Protein AF-A0A6P7TU17-F1 (afdb_monomer)

Secondary structure (DSSP, 8-state):
---SSEEEEES-PPP-SS--S----SEEEEETTTTEEEEEEEEEE-GGGHHHHHHHHHHTTHHHHHHHHHHH--EEEEEEEEEETTS-B-TTHHHHHHHTT--HHHHHHHHHHHHHHHHHHHHHHHHHHHHHHHSSS----------------------------------PPPPPPS-S---S-S--

Nearest PDB structures (foldseek):
  6qvv-assembly1_A  TM=6.590E-01  e=2.280E-03  Toscana virus
  5mv0-assembly1_A  TM=5.669E-01  e=2.596E-03  CAS virus
  4i1t-assembly1_A-2  TM=6.651E-01  e=1.756E-01  Mammarenavirus caliense
  7pnt-assembly1_a  TM=4.541E-01  e=1.812E+00  Mus musculus
  7pnu-assembly1_a  TM=4.526E-01  e=2.063E+00  Mus musculus

Foldseek 3Di:
DDDPQKDKDAQDFDDFPDDDPDRGARIWMQGPVQLEIEGEHEEEDAPVCQVVVQVCQQCSCVVVQVRCCVVSVGHYHYHYWYAYLVLHGDPCNVVRCVVVVPDPVVVVVVSVVVNVVVVVVVVVVVVVVVVVVVVPPPPDDDDDDDDDDDDDDDDDDDDDDDDDDDDDPDDDDDDDDPPPPPDDDDDD

Solvent-accessible surface area (backbone atoms only — not comparable to full-atom values): 12210 Å² total; per-residue (Å²): 135,83,55,88,56,41,46,78,47,63,73,42,75,58,92,63,96,64,94,64,92,56,40,59,46,54,32,37,38,38,35,61,79,79,39,36,32,39,40,34,40,76,45,76,42,55,77,93,45,47,68,60,54,39,54,52,52,46,56,60,42,53,69,50,41,54,51,47,26,66,77,67,71,26,52,65,44,69,43,49,46,47,34,24,78,86,74,51,62,50,90,58,46,62,59,52,35,60,73,71,68,56,53,68,74,56,52,55,48,51,52,52,52,53,40,49,52,54,52,52,52,53,52,52,53,54,52,58,60,47,60,66,56,68,71,72,70,85,79,86,88,82,85,89,82,88,84,82,91,78,89,89,79,91,84,84,89,82,90,87,84,89,83,88,84,86,88,80,91,75,89,78,81,86,83,86,77,96,80,82,88,85,86,89,88,88,87,132

Sequence (188 aa):
MSNSSAEIRVDTTIPTELKIQYNKPDIFLYDKKENLIWIIEVGVTSIDNLKSVEVEKMHKYDILAS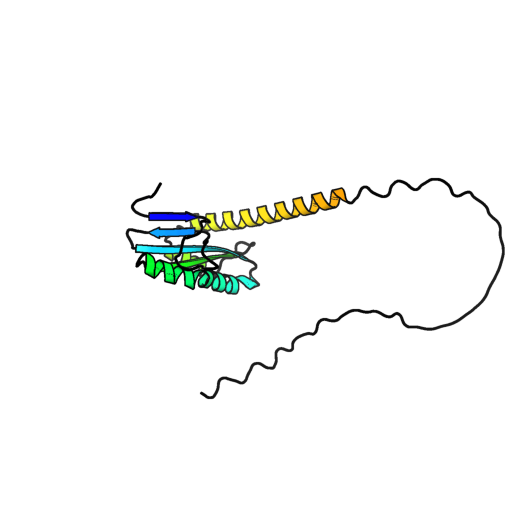ELQLIHKAKVKIVPIVLTWDGIVSTFFRKYMDLLKIKESVQAYIQTVGLKKTMESMIVEHKFGFENMSTSGNSFDEGRKSVKRRRDSVVSADEGNNSEVGTDSGKRIPRVNLAEQTNMEKES

Mean predicted aligned error: 16.41 Å

pLDDT: mean 74.43, std 25.29, range [26.31, 97.62]

Structure (mmCIF, N/CA/C/O backbone):
data_AF-A0A6P7TU17-F1
#
_entry.id   AF-A0A6P7TU17-F1
#
loop_
_atom_site.group_PDB
_atom_site.id
_atom_site.type_symbol
_atom_site.label_atom_id
_atom_site.label_alt_id
_atom_site.label_comp_id
_atom_site.label_asym_id
_atom_site.label_entity_id
_atom_site.label_seq_id
_atom_site.pdbx_PDB_ins_code
_atom_site.Cartn_x
_atom_site.Cartn_y
_atom_site.Cartn_z
_atom_site.occupancy
_atom_site.B_iso_or_equiv
_atom_site.auth_seq_id
_atom_site.auth_comp_id
_atom_site.auth_asym_id
_atom_site.auth_atom_id
_atom_site.pdbx_PDB_model_num
ATOM 1 N N . MET A 1 1 ? -21.469 -6.292 -0.841 1.00 44.34 1 MET A N 1
ATOM 2 C CA . MET A 1 1 ? -21.467 -7.347 0.194 1.00 44.34 1 MET A CA 1
ATOM 3 C C . MET A 1 1 ? -20.440 -6.966 1.247 1.00 44.34 1 MET A C 1
ATOM 5 O O . MET A 1 1 ? -19.254 -7.031 0.963 1.00 44.34 1 MET A O 1
ATOM 9 N N . SER A 1 2 ? -20.870 -6.472 2.407 1.00 50.34 2 SER A N 1
ATOM 10 C CA . SER A 1 2 ? -19.965 -6.199 3.525 1.00 50.34 2 SER A CA 1
ATOM 11 C C . SER A 1 2 ? -19.730 -7.504 4.276 1.00 50.34 2 SER A C 1
ATOM 13 O O . SER A 1 2 ? -20.645 -8.069 4.868 1.00 50.34 2 SER A O 1
ATOM 15 N N . ASN A 1 3 ? -18.503 -8.014 4.225 1.00 70.56 3 ASN A N 1
ATOM 16 C CA . ASN A 1 3 ? -18.114 -9.083 5.128 1.00 70.56 3 ASN A CA 1
ATOM 17 C C . ASN A 1 3 ? -17.989 -8.479 6.542 1.00 70.56 3 ASN A C 1
ATOM 19 O O . ASN A 1 3 ? -17.469 -7.372 6.723 1.00 70.56 3 ASN A O 1
ATOM 23 N N . SER A 1 4 ? -18.519 -9.175 7.547 1.00 79.62 4 SER A N 1
ATOM 24 C CA . SER A 1 4 ? -18.464 -8.731 8.942 1.00 79.62 4 SER A CA 1
ATOM 25 C C . SER A 1 4 ? -17.034 -8.728 9.481 1.00 79.62 4 SER A C 1
ATOM 27 O O . SER A 1 4 ? -16.723 -7.937 10.367 1.00 79.62 4 SER A O 1
ATOM 29 N N . SER A 1 5 ? -16.147 -9.563 8.929 1.00 88.00 5 SER A N 1
ATOM 30 C CA . SER A 1 5 ? -14.773 -9.698 9.416 1.00 88.00 5 SER A CA 1
ATOM 31 C C . SER A 1 5 ? -13.782 -8.719 8.801 1.00 88.00 5 SER A C 1
ATOM 33 O O . SER A 1 5 ? -12.823 -8.336 9.460 1.00 88.00 5 SER A O 1
ATOM 35 N N . ALA A 1 6 ? -13.968 -8.356 7.535 1.00 92.31 6 ALA A N 1
ATOM 36 C CA . ALA A 1 6 ? -13.007 -7.545 6.807 1.00 92.31 6 ALA A CA 1
ATOM 37 C C . ALA A 1 6 ? -13.684 -6.755 5.693 1.00 92.31 6 ALA A C 1
ATOM 39 O O . ALA A 1 6 ? -14.713 -7.155 5.148 1.00 92.31 6 ALA A O 1
ATOM 40 N N . GLU A 1 7 ? -13.076 -5.640 5.337 1.00 93.50 7 GLU A N 1
ATOM 41 C CA . GLU A 1 7 ? -13.490 -4.803 4.229 1.00 93.50 7 GLU A CA 1
ATOM 42 C C . GLU A 1 7 ? -12.324 -4.620 3.270 1.00 93.50 7 GLU A C 1
ATOM 44 O O . GLU A 1 7 ? -11.248 -4.197 3.674 1.00 93.50 7 GLU A O 1
ATOM 49 N N . ILE A 1 8 ? -12.547 -4.954 2.002 1.00 94.50 8 ILE A N 1
ATOM 50 C CA . ILE A 1 8 ? -11.559 -4.808 0.937 1.00 94.50 8 ILE A CA 1
ATOM 51 C C . ILE A 1 8 ? -12.140 -3.854 -0.094 1.00 94.50 8 ILE A C 1
ATOM 53 O O . ILE A 1 8 ? -13.281 -4.028 -0.529 1.00 94.50 8 ILE A O 1
ATOM 57 N N . ARG A 1 9 ? -11.352 -2.860 -0.489 1.00 95.00 9 ARG A N 1
ATOM 58 C CA . ARG A 1 9 ? -11.663 -1.944 -1.583 1.00 95.00 9 ARG A CA 1
ATOM 59 C C . ARG A 1 9 ? -10.454 -1.867 -2.507 1.00 95.00 9 ARG A C 1
ATOM 61 O O . ARG A 1 9 ? -9.323 -1.847 -2.033 1.00 95.00 9 ARG A O 1
ATOM 68 N N . VAL A 1 10 ? -10.702 -1.839 -3.809 1.00 95.19 10 VAL A N 1
ATOM 69 C CA . VAL A 1 10 ? -9.665 -1.763 -4.847 1.00 95.19 10 VAL A CA 1
ATOM 70 C C . VAL A 1 10 ? -9.964 -0.544 -5.700 1.00 95.19 10 VAL A C 1
ATOM 72 O O . VAL A 1 10 ? -11.128 -0.336 -6.048 1.00 95.19 10 VAL A O 1
ATOM 75 N N . ASP A 1 11 ? -8.957 0.283 -5.972 1.00 94.69 11 ASP A N 1
ATOM 76 C CA . ASP A 1 11 ? -9.075 1.498 -6.789 1.00 94.69 11 ASP A CA 1
ATOM 77 C C . ASP A 1 11 ? -10.293 2.358 -6.421 1.00 94.69 11 ASP A C 1
ATOM 79 O O . ASP A 1 11 ? -11.005 2.887 -7.278 1.00 94.69 11 ASP A O 1
ATOM 83 N N . THR A 1 12 ? -10.577 2.476 -5.126 1.00 95.06 12 THR A N 1
ATOM 84 C CA . THR A 1 12 ? -11.781 3.144 -4.625 1.00 95.06 12 THR A CA 1
ATOM 85 C C . THR A 1 12 ? -11.387 4.318 -3.752 1.00 95.06 12 THR A C 1
ATOM 87 O O . THR A 1 12 ? -10.531 4.200 -2.877 1.00 95.06 12 THR A O 1
ATOM 90 N N . THR A 1 13 ? -12.038 5.457 -3.973 1.00 94.69 13 THR A N 1
ATOM 91 C CA . THR A 1 13 ? -11.865 6.634 -3.128 1.00 94.69 13 THR A CA 1
ATOM 92 C C . THR A 1 13 ? -12.374 6.348 -1.719 1.00 94.69 13 THR A C 1
ATOM 94 O O . THR A 1 13 ? -13.510 5.912 -1.523 1.00 94.69 13 THR A O 1
ATOM 97 N N . ILE A 1 14 ? -11.528 6.608 -0.732 1.00 93.12 14 ILE A N 1
ATOM 98 C CA . ILE A 1 14 ? -11.858 6.515 0.679 1.00 93.12 14 ILE A CA 1
ATOM 99 C C . ILE A 1 14 ? -12.431 7.868 1.111 1.00 93.12 14 ILE A C 1
ATOM 101 O O . ILE A 1 14 ? -11.738 8.881 0.996 1.00 93.12 14 ILE A O 1
ATOM 105 N N . PRO A 1 15 ? -13.699 7.915 1.553 1.00 88.25 15 PRO A N 1
ATOM 106 C CA . PRO A 1 15 ? -14.287 9.149 2.040 1.00 88.25 15 PRO A CA 1
ATOM 107 C C . PRO A 1 15 ? -13.627 9.535 3.364 1.00 88.25 15 PRO A C 1
ATOM 109 O O . PRO A 1 15 ? -13.496 8.708 4.267 1.00 88.25 15 PRO A O 1
ATOM 112 N N . THR A 1 16 ? -13.233 10.796 3.457 1.00 87.31 16 THR A N 1
ATOM 113 C CA . THR A 1 16 ? -12.586 11.406 4.616 1.00 87.31 16 THR A CA 1
ATOM 114 C C . THR A 1 16 ? -13.267 12.730 4.935 1.00 87.31 16 THR A C 1
ATOM 116 O O . THR A 1 16 ? -13.921 13.315 4.068 1.00 87.31 16 THR A O 1
ATOM 119 N N . GLU A 1 17 ? -13.154 13.193 6.179 1.00 83.69 17 GLU A N 1
ATOM 120 C CA . GLU A 1 17 ? -13.752 14.470 6.586 1.00 83.69 17 GLU A CA 1
ATOM 121 C C . GLU A 1 17 ? -12.980 15.656 6.003 1.00 83.69 17 GLU A C 1
ATOM 123 O O . GLU A 1 17 ? -13.587 16.642 5.580 1.00 83.69 17 GLU A O 1
ATOM 128 N N . LEU A 1 18 ? -11.648 15.554 5.920 1.00 85.19 18 LEU A N 1
ATOM 129 C CA . LEU A 1 18 ? -10.831 16.560 5.253 1.00 85.19 18 LEU A CA 1
ATOM 130 C C . LEU A 1 18 ? -10.695 16.242 3.761 1.00 85.19 18 LEU A C 1
ATOM 132 O O . LEU A 1 18 ? -10.726 15.090 3.315 1.00 85.19 18 LEU A O 1
ATOM 136 N N . LYS A 1 19 ? -10.497 17.295 2.963 1.00 86.62 19 LYS A N 1
ATOM 137 C CA . LYS A 1 19 ? -10.192 17.167 1.537 1.00 86.62 19 LYS A CA 1
ATOM 138 C C . LYS A 1 19 ? -8.711 16.824 1.357 1.00 86.62 19 LYS A C 1
ATOM 140 O O . LYS A 1 19 ? -7.872 17.717 1.269 1.00 86.62 19 LYS A O 1
ATOM 145 N N . ILE A 1 20 ? -8.406 15.532 1.276 1.00 90.44 20 ILE A N 1
ATOM 146 C CA . ILE A 1 20 ? -7.049 15.013 1.051 1.00 90.44 20 ILE A CA 1
ATOM 147 C C . ILE A 1 20 ? -6.796 14.830 -0.452 1.00 90.44 20 ILE A C 1
ATOM 149 O O . ILE A 1 20 ? -7.682 14.400 -1.189 1.00 90.44 20 ILE A O 1
ATOM 153 N N . GLN A 1 21 ? -5.576 15.126 -0.911 1.00 88.56 21 GLN A N 1
ATOM 154 C CA . GLN A 1 21 ? -5.164 14.918 -2.305 1.00 88.56 21 GLN A CA 1
ATOM 155 C C . GLN A 1 21 ? -5.087 13.428 -2.677 1.00 88.56 21 GLN A C 1
ATOM 157 O O . GLN A 1 21 ? -5.594 13.020 -3.721 1.00 88.56 21 GLN A O 1
ATOM 162 N N . TYR A 1 22 ? -4.468 12.615 -1.819 1.00 93.50 22 TYR A N 1
ATOM 163 C CA . TYR A 1 22 ? -4.291 11.178 -2.022 1.00 93.50 22 TYR A CA 1
ATOM 164 C C . TYR A 1 22 ? -5.253 10.391 -1.129 1.00 93.50 22 TYR A C 1
ATOM 166 O O . TYR A 1 22 ? -4.938 10.062 0.010 1.00 93.50 22 TYR A O 1
ATOM 174 N N . ASN A 1 23 ? -6.440 10.079 -1.652 1.00 94.94 23 ASN A N 1
ATOM 175 C CA . ASN A 1 23 ? -7.470 9.311 -0.938 1.00 94.94 23 ASN A CA 1
ATOM 176 C C . ASN A 1 23 ? -7.964 8.071 -1.702 1.00 94.94 23 ASN A C 1
ATOM 178 O O . ASN A 1 23 ? -8.941 7.444 -1.306 1.00 94.94 23 ASN A O 1
ATOM 182 N N . LYS A 1 24 ? -7.296 7.705 -2.796 1.00 95.94 24 LYS A N 1
ATOM 183 C CA . LYS A 1 24 ? -7.618 6.537 -3.618 1.00 95.94 24 LYS A CA 1
ATOM 184 C C . LYS A 1 24 ? -6.389 5.623 -3.690 1.00 95.94 24 LYS A C 1
ATOM 186 O O . LYS A 1 24 ? -5.528 5.868 -4.533 1.00 95.94 24 LYS A O 1
ATOM 191 N N . PRO A 1 25 ? -6.229 4.670 -2.760 1.00 96.44 25 PRO A N 1
ATOM 192 C CA . PRO A 1 25 ? -5.169 3.667 -2.833 1.00 96.44 25 PRO A CA 1
ATOM 193 C C . PRO A 1 25 ? -5.524 2.546 -3.816 1.00 96.44 25 PRO A C 1
ATOM 195 O O . PRO A 1 25 ? -6.711 2.290 -4.048 1.00 96.44 25 PRO A O 1
ATOM 198 N N . ASP A 1 26 ? -4.505 1.851 -4.333 1.00 95.31 26 ASP A N 1
ATOM 199 C CA . ASP A 1 26 ? -4.705 0.684 -5.206 1.00 95.31 26 ASP A CA 1
ATOM 200 C C . ASP A 1 26 ? -5.484 -0.409 -4.468 1.00 95.31 26 ASP A C 1
ATOM 202 O O . ASP A 1 26 ? -6.468 -0.948 -4.977 1.00 95.31 26 ASP A O 1
ATOM 206 N N . ILE A 1 27 ? -5.081 -0.718 -3.229 1.00 96.00 27 ILE A N 1
ATOM 207 C CA . ILE A 1 27 ? -5.804 -1.651 -2.364 1.00 96.00 27 ILE A CA 1
ATOM 208 C C . ILE A 1 27 ? -5.897 -1.082 -0.950 1.00 96.00 27 ILE A C 1
ATOM 210 O O . ILE A 1 27 ? -4.911 -0.693 -0.325 1.00 96.00 27 ILE A O 1
ATOM 214 N N . PHE A 1 28 ? -7.111 -1.113 -0.420 1.00 96.88 28 PHE A N 1
ATOM 215 C CA . PHE A 1 28 ? -7.432 -0.841 0.968 1.00 96.88 28 PHE A CA 1
ATOM 216 C C . PHE A 1 28 ? -8.009 -2.110 1.595 1.00 96.88 28 PHE A C 1
ATOM 218 O O . PHE A 1 28 ? -8.983 -2.670 1.088 1.00 96.88 28 PHE A O 1
ATOM 225 N N . LEU A 1 29 ? -7.433 -2.553 2.708 1.00 95.38 29 LEU A N 1
ATOM 226 C CA . LEU A 1 29 ? -7.927 -3.684 3.488 1.00 95.38 29 LEU A CA 1
ATOM 227 C C . LEU A 1 29 ? -8.083 -3.255 4.943 1.00 95.38 29 LEU A C 1
ATOM 229 O O . LEU A 1 29 ? -7.098 -2.984 5.619 1.00 95.38 29 LEU A O 1
ATOM 233 N N . TYR A 1 30 ? -9.310 -3.259 5.445 1.00 95.62 30 TYR A N 1
ATOM 234 C CA . TYR A 1 30 ? -9.592 -3.098 6.861 1.00 95.62 30 TYR A CA 1
ATOM 235 C C . TYR A 1 30 ? -9.971 -4.445 7.472 1.00 95.62 30 TYR A C 1
ATOM 237 O O . TYR A 1 30 ? -11.059 -4.971 7.225 1.00 95.62 30 TYR A O 1
ATOM 245 N N . ASP A 1 31 ? -9.071 -5.001 8.279 1.00 94.50 31 ASP A N 1
ATOM 246 C CA . ASP A 1 31 ? -9.369 -6.138 9.141 1.00 94.50 31 ASP A CA 1
ATOM 247 C C . ASP A 1 31 ? -10.062 -5.633 10.410 1.00 94.50 31 ASP A C 1
ATOM 249 O O . ASP A 1 31 ? -9.450 -4.989 11.268 1.00 94.50 31 ASP A O 1
ATOM 253 N N . LYS A 1 32 ? -11.361 -5.922 10.522 1.00 93.50 32 LYS A N 1
ATOM 254 C CA . LYS A 1 32 ? -12.198 -5.467 11.638 1.00 93.50 32 LYS A CA 1
ATOM 255 C C . LYS A 1 32 ? -11.963 -6.287 12.903 1.00 93.50 32 LYS A C 1
ATOM 257 O O . LYS A 1 32 ? -12.291 -5.814 13.985 1.00 93.50 32 LYS A O 1
ATOM 262 N N . LYS A 1 33 ? -11.411 -7.501 12.784 1.00 92.50 33 LYS A N 1
ATOM 263 C CA . LYS A 1 33 ? -11.104 -8.365 13.934 1.00 92.50 33 LYS A CA 1
ATOM 264 C C . LYS A 1 33 ? -9.833 -7.900 14.632 1.00 92.50 33 LYS A C 1
ATOM 266 O O . LYS A 1 33 ? -9.832 -7.730 15.844 1.00 92.50 33 LYS A O 1
ATOM 271 N N . GLU A 1 34 ? -8.785 -7.647 13.853 1.00 93.12 34 GLU A N 1
ATOM 272 C CA . GLU A 1 34 ? -7.485 -7.181 14.362 1.00 93.12 34 GLU A CA 1
ATOM 273 C C . GLU A 1 34 ? -7.417 -5.653 14.524 1.00 93.12 34 GLU A C 1
ATOM 275 O O . GLU A 1 34 ? -6.424 -5.111 15.011 1.00 93.12 34 GLU A O 1
ATOM 280 N N . ASN A 1 35 ? -8.469 -4.951 14.093 1.00 95.25 35 ASN A N 1
ATOM 281 C CA . ASN A 1 35 ? -8.550 -3.495 14.029 1.00 95.25 35 ASN A CA 1
ATOM 282 C C . ASN A 1 35 ? -7.310 -2.869 13.359 1.00 95.25 35 ASN A C 1
ATOM 284 O O . ASN A 1 35 ? -6.659 -1.954 13.884 1.00 95.25 35 ASN A O 1
ATOM 288 N N . LEU A 1 36 ? -6.966 -3.423 12.195 1.00 95.94 36 LEU A N 1
ATOM 289 C CA . LEU A 1 36 ? -5.767 -3.105 11.433 1.00 95.94 36 LEU A CA 1
ATOM 290 C C . LEU A 1 36 ? -6.143 -2.788 9.988 1.00 95.94 36 LEU A C 1
ATOM 292 O O . LEU A 1 36 ? -6.792 -3.581 9.306 1.00 95.94 36 LEU A O 1
ATOM 296 N N . ILE A 1 37 ? -5.704 -1.627 9.523 1.00 97.12 37 ILE A N 1
ATOM 297 C CA . ILE A 1 37 ? -5.899 -1.154 8.160 1.00 97.12 37 ILE A CA 1
ATOM 298 C C . ILE A 1 37 ? -4.580 -1.276 7.405 1.00 97.12 37 ILE A C 1
ATOM 300 O O . ILE A 1 37 ? -3.528 -0.846 7.879 1.00 97.12 37 ILE A O 1
ATOM 304 N N . TRP A 1 38 ? -4.659 -1.829 6.206 1.00 97.38 38 TRP A N 1
ATOM 305 C CA . TRP A 1 38 ? -3.579 -1.914 5.243 1.00 97.38 38 TRP A CA 1
ATOM 306 C C . TRP A 1 38 ? -3.910 -1.034 4.048 1.00 97.38 38 TRP A C 1
ATOM 308 O O . TRP A 1 38 ? -4.968 -1.178 3.433 1.00 97.38 38 TRP A O 1
ATOM 318 N N . ILE A 1 39 ? -2.984 -0.143 3.722 1.00 97.62 39 ILE A N 1
ATOM 319 C CA . ILE A 1 39 ? -2.983 0.631 2.487 1.00 97.62 39 ILE A CA 1
ATOM 320 C C . ILE A 1 39 ? -1.840 0.078 1.651 1.00 97.62 39 ILE A C 1
ATOM 322 O O . ILE A 1 39 ? -0.684 0.149 2.065 1.00 97.62 39 ILE A O 1
ATOM 326 N N . ILE A 1 40 ? -2.160 -0.513 0.508 1.00 96.88 40 ILE A N 1
ATOM 327 C CA . ILE A 1 40 ? -1.172 -1.113 -0.383 1.00 96.88 40 ILE A CA 1
ATOM 328 C C . ILE A 1 40 ? -1.152 -0.300 -1.667 1.00 96.88 40 ILE A C 1
ATOM 330 O O . ILE A 1 40 ? -2.194 -0.057 -2.273 1.00 96.88 40 ILE A O 1
ATOM 334 N N . GLU A 1 41 ? 0.051 0.089 -2.061 1.00 95.31 41 GLU A N 1
ATOM 335 C CA . GLU A 1 41 ? 0.317 0.862 -3.266 1.00 95.31 41 GLU A CA 1
ATOM 336 C C . GLU A 1 41 ? 1.306 0.080 -4.123 1.00 95.31 41 GLU A C 1
ATOM 338 O O . GLU A 1 41 ? 2.414 -0.231 -3.681 1.00 95.31 41 GLU A O 1
ATOM 343 N N . VAL A 1 42 ? 0.924 -0.233 -5.353 1.00 92.62 42 VAL A N 1
ATOM 344 C CA . VAL A 1 42 ? 1.738 -0.993 -6.296 1.00 92.62 42 VAL A CA 1
ATOM 345 C C . VAL A 1 42 ? 2.380 -0.030 -7.292 1.00 92.62 42 VAL A C 1
ATOM 3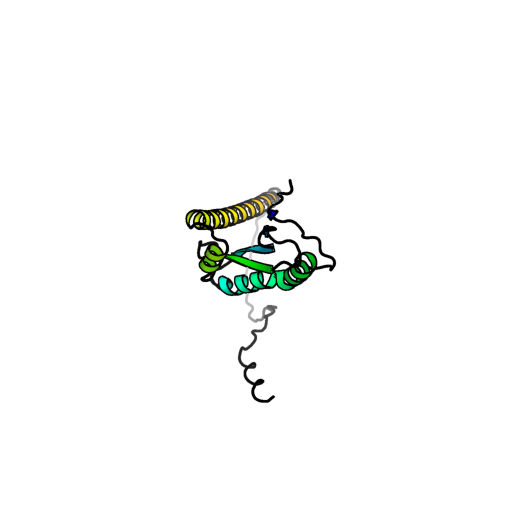47 O O . VAL A 1 42 ? 1.809 0.983 -7.693 1.00 92.62 42 VAL A O 1
ATOM 350 N N . GLY A 1 43 ? 3.626 -0.286 -7.669 1.00 91.31 43 GLY A N 1
ATOM 351 C CA . GLY A 1 43 ? 4.369 0.561 -8.595 1.00 91.31 43 GLY A CA 1
ATOM 352 C C . GLY A 1 43 ? 5.290 -0.234 -9.497 1.00 91.31 43 GLY A C 1
ATOM 353 O O . GLY A 1 43 ? 5.933 -1.176 -9.041 1.00 91.31 43 GLY A O 1
ATOM 354 N N . VAL A 1 44 ? 5.393 0.196 -10.756 1.00 91.75 44 VAL A N 1
ATOM 355 C CA . VAL A 1 44 ? 6.420 -0.280 -11.687 1.00 91.75 44 VAL A CA 1
ATOM 356 C C . VAL A 1 44 ? 7.353 0.876 -12.033 1.00 91.75 44 VAL A C 1
ATOM 358 O O . VAL A 1 44 ? 6.882 1.978 -12.305 1.00 91.75 44 VAL A O 1
ATOM 361 N N . THR A 1 45 ? 8.667 0.652 -11.987 1.00 93.44 45 THR A N 1
ATOM 362 C CA . THR A 1 45 ? 9.679 1.703 -12.206 1.00 93.44 45 THR A CA 1
ATOM 363 C C . THR A 1 45 ? 10.952 1.176 -12.881 1.00 93.44 45 THR A C 1
ATOM 365 O O . THR A 1 45 ? 11.103 -0.024 -13.106 1.00 93.44 45 THR A O 1
ATOM 368 N N . SER A 1 46 ? 11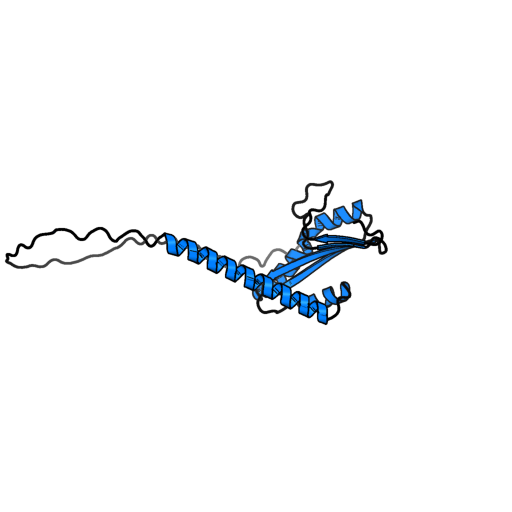.880 2.065 -13.240 1.00 93.19 46 SER A N 1
ATOM 369 C CA . SER A 1 46 ? 13.238 1.687 -13.640 1.00 93.19 46 SER A CA 1
ATOM 370 C C . SER A 1 46 ? 14.079 1.295 -12.423 1.00 93.19 46 SER A C 1
ATOM 372 O O . SER A 1 46 ? 13.828 1.739 -11.302 1.00 93.19 46 SER A O 1
ATOM 374 N N . ILE A 1 47 ? 15.113 0.481 -12.643 1.00 93.50 47 ILE A N 1
ATOM 375 C CA . ILE A 1 47 ? 16.021 0.047 -11.574 1.00 93.50 47 ILE A CA 1
ATOM 376 C C . ILE A 1 47 ? 16.673 1.230 -10.838 1.00 93.50 47 ILE A C 1
ATOM 378 O O . ILE A 1 47 ? 16.763 1.209 -9.612 1.00 93.50 47 ILE A O 1
ATOM 382 N N . ASP A 1 48 ? 17.034 2.289 -11.566 1.00 95.19 48 ASP A N 1
ATOM 383 C CA . ASP A 1 48 ? 17.704 3.473 -11.013 1.00 95.19 48 ASP A CA 1
ATOM 384 C C . ASP A 1 48 ? 16.829 4.224 -10.000 1.00 95.19 48 ASP A C 1
ATOM 386 O O . ASP A 1 48 ? 17.324 4.771 -9.016 1.00 95.19 48 ASP A O 1
ATOM 390 N N . ASN A 1 49 ? 15.511 4.194 -10.207 1.00 95.19 49 ASN A N 1
ATOM 391 C CA . ASN A 1 49 ? 14.528 4.890 -9.381 1.00 95.19 49 ASN A CA 1
ATOM 392 C C . ASN A 1 49 ? 13.853 3.973 -8.352 1.00 95.19 49 ASN A C 1
ATOM 394 O O . ASN A 1 49 ? 12.939 4.400 -7.650 1.00 95.19 49 ASN A O 1
ATOM 398 N N . LEU A 1 50 ? 14.264 2.705 -8.249 1.00 93.88 50 LEU A N 1
ATOM 399 C CA . LEU A 1 50 ? 13.567 1.710 -7.431 1.00 93.88 50 LEU A CA 1
ATOM 400 C C . LEU A 1 50 ? 13.445 2.142 -5.963 1.00 93.88 50 LEU A C 1
ATOM 402 O O . LEU A 1 50 ? 12.369 2.057 -5.378 1.00 93.88 50 LEU A O 1
ATOM 406 N N . LYS A 1 51 ? 14.535 2.666 -5.390 1.00 94.44 51 LYS A N 1
ATOM 407 C CA . LYS A 1 51 ? 14.569 3.131 -3.996 1.00 94.44 51 LYS A CA 1
ATOM 408 C C . LYS A 1 51 ? 13.768 4.414 -3.783 1.00 94.44 51 LYS A C 1
ATOM 410 O O . LYS A 1 51 ? 13.052 4.522 -2.794 1.00 94.44 51 LYS A O 1
ATOM 415 N N . SER A 1 52 ? 13.895 5.391 -4.682 1.00 95.81 52 SER A N 1
ATOM 416 C CA . SER A 1 52 ? 13.198 6.674 -4.542 1.00 95.81 52 SER A CA 1
ATOM 417 C C . SER A 1 52 ? 11.685 6.497 -4.661 1.00 95.81 52 SER A C 1
ATOM 419 O O . SER A 1 52 ? 10.952 6.998 -3.813 1.00 95.81 52 SER A O 1
ATOM 421 N N . VAL A 1 53 ? 11.226 5.709 -5.638 1.00 95.44 53 VAL A N 1
ATOM 422 C CA . VAL A 1 53 ? 9.799 5.410 -5.844 1.00 95.44 53 VAL A CA 1
ATOM 423 C C . VAL A 1 53 ? 9.208 4.616 -4.680 1.00 95.44 53 VAL A C 1
ATOM 425 O O . VAL A 1 53 ? 8.059 4.843 -4.305 1.00 95.44 53 VAL A O 1
ATOM 428 N N . GLU A 1 54 ? 9.969 3.698 -4.082 1.00 95.38 54 GLU A N 1
ATOM 429 C CA . GLU A 1 54 ? 9.521 2.984 -2.883 1.00 95.38 54 GLU A CA 1
ATOM 430 C C . GLU A 1 54 ? 9.268 3.936 -1.710 1.00 95.38 54 GLU A C 1
ATOM 432 O O . GLU A 1 54 ? 8.208 3.863 -1.087 1.00 95.38 54 GLU A O 1
ATOM 437 N N . VAL A 1 55 ? 10.200 4.854 -1.440 1.00 95.81 55 VAL A N 1
ATOM 438 C CA . VAL A 1 55 ? 10.061 5.849 -0.365 1.00 95.81 55 VAL A CA 1
ATOM 439 C C . VAL A 1 55 ? 8.908 6.811 -0.651 1.00 95.81 55 VAL A C 1
ATOM 441 O O . VAL A 1 55 ? 8.100 7.078 0.236 1.00 95.81 55 VAL A O 1
ATOM 444 N N . GLU A 1 56 ? 8.775 7.286 -1.890 1.00 95.69 56 GLU A N 1
ATOM 445 C CA . GLU A 1 56 ? 7.662 8.147 -2.300 1.00 95.69 56 GLU A CA 1
ATOM 446 C C . GLU A 1 56 ? 6.308 7.468 -2.042 1.00 95.69 56 GLU A C 1
ATOM 448 O O . GLU A 1 56 ? 5.429 8.038 -1.392 1.00 95.69 56 GLU A O 1
ATOM 453 N N . LYS A 1 57 ? 6.150 6.213 -2.481 1.00 95.31 57 LYS A N 1
ATOM 454 C CA . LYS A 1 57 ? 4.913 5.443 -2.278 1.00 95.31 57 LYS A CA 1
ATOM 455 C C . LYS A 1 57 ? 4.650 5.120 -0.812 1.00 95.31 57 LYS A C 1
ATOM 457 O O . LYS A 1 57 ? 3.489 5.076 -0.412 1.00 95.31 57 LYS A O 1
ATOM 462 N N . MET A 1 58 ? 5.698 4.930 -0.011 1.00 95.88 58 MET A N 1
ATOM 463 C CA . MET A 1 58 ? 5.570 4.726 1.432 1.00 95.88 58 MET A CA 1
ATOM 464 C C . MET A 1 58 ? 4.923 5.930 2.126 1.00 95.88 58 MET A C 1
ATOM 466 O O . MET A 1 58 ? 4.086 5.730 3.000 1.00 95.88 58 MET A O 1
ATOM 470 N N . HIS A 1 59 ? 5.271 7.151 1.711 1.00 96.69 59 HIS A N 1
ATOM 471 C CA . HIS A 1 59 ? 4.806 8.394 2.340 1.00 96.69 59 HIS A CA 1
ATOM 472 C C . HIS A 1 59 ? 3.567 9.017 1.681 1.00 96.69 59 HIS A C 1
ATOM 474 O O . HIS A 1 59 ? 2.923 9.896 2.255 1.00 96.69 59 HIS A O 1
ATOM 480 N N . LYS A 1 60 ? 3.178 8.542 0.490 1.00 95.56 60 LYS A N 1
ATOM 481 C CA . LYS A 1 60 ? 2.040 9.061 -0.293 1.00 95.56 60 LYS A CA 1
ATOM 482 C C . LYS A 1 60 ? 0.730 9.160 0.501 1.00 95.56 60 LYS A C 1
ATOM 484 O O . LYS A 1 60 ? -0.065 10.066 0.257 1.00 95.56 60 LYS A O 1
ATOM 489 N N . TYR A 1 61 ? 0.505 8.248 1.447 1.00 96.69 61 TYR A N 1
ATOM 490 C CA . TYR A 1 61 ? -0.746 8.142 2.205 1.00 96.69 61 TYR A CA 1
ATOM 491 C C . TYR A 1 61 ? -0.608 8.470 3.701 1.00 96.69 61 TYR A C 1
ATOM 493 O O . TYR A 1 61 ? -1.506 8.125 4.464 1.00 96.69 61 TYR A O 1
ATOM 501 N N . ASP A 1 62 ? 0.451 9.158 4.139 1.00 96.19 62 ASP A N 1
ATOM 502 C CA . ASP A 1 62 ? 0.668 9.469 5.567 1.00 96.19 62 ASP A CA 1
ATOM 503 C C . ASP A 1 62 ? -0.485 10.286 6.186 1.00 96.19 62 ASP A C 1
ATOM 505 O O . ASP A 1 62 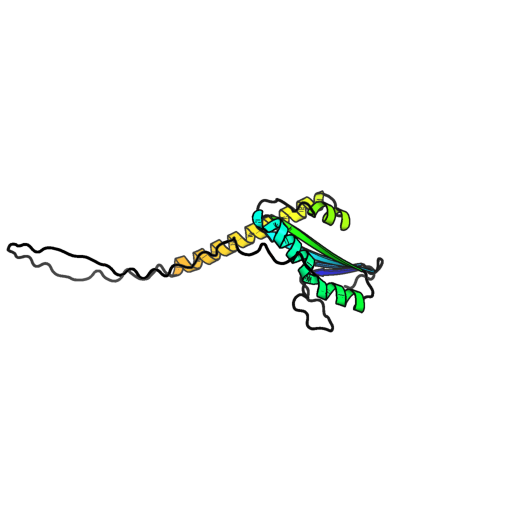? -0.954 10.002 7.295 1.00 96.19 62 ASP A O 1
ATOM 509 N N . ILE A 1 63 ? -1.010 11.266 5.440 1.00 95.81 63 ILE A N 1
ATOM 510 C CA . ILE A 1 63 ? -2.152 12.090 5.875 1.00 95.81 63 ILE A CA 1
ATOM 511 C C . ILE A 1 63 ? -3.423 11.234 5.963 1.00 95.81 63 ILE A C 1
ATOM 513 O O . ILE A 1 63 ? -4.115 11.247 6.981 1.00 95.81 63 ILE A O 1
ATOM 517 N N . LEU A 1 64 ? -3.692 10.429 4.928 1.00 95.56 64 LEU A N 1
ATOM 518 C CA . LEU A 1 64 ? -4.837 9.516 4.898 1.00 95.56 64 LEU A CA 1
ATOM 519 C C . LEU A 1 64 ? -4.780 8.507 6.053 1.00 95.56 64 LEU A C 1
ATOM 521 O O . LEU A 1 64 ? -5.794 8.234 6.692 1.00 95.56 64 LEU A O 1
ATOM 525 N N . ALA A 1 65 ? -3.599 7.962 6.340 1.00 96.00 65 ALA A N 1
ATOM 526 C CA . ALA A 1 65 ? -3.397 7.019 7.430 1.00 96.00 65 ALA A CA 1
ATOM 527 C C . ALA A 1 65 ? -3.698 7.651 8.794 1.00 96.00 65 ALA A C 1
ATOM 529 O O . ALA A 1 65 ? -4.341 7.015 9.631 1.00 96.00 65 ALA A O 1
ATOM 530 N N . SER A 1 66 ? -3.298 8.907 8.992 1.00 95.25 66 SER A N 1
ATOM 531 C CA . SER A 1 66 ? -3.578 9.657 10.220 1.00 95.25 66 SER A CA 1
ATOM 532 C C . SER A 1 66 ? -5.082 9.858 10.431 1.00 95.25 66 SER A C 1
ATOM 534 O O . SER A 1 66 ? -5.598 9.593 11.516 1.00 95.25 66 SER A O 1
ATOM 536 N N . GLU A 1 67 ? -5.822 10.242 9.389 1.00 94.69 67 GLU A N 1
ATOM 537 C CA . GLU A 1 67 ? -7.280 10.389 9.482 1.00 94.69 67 GLU A CA 1
ATOM 538 C C . GLU A 1 67 ? -7.993 9.060 9.726 1.00 94.69 67 GLU A C 1
ATOM 540 O O . GLU A 1 67 ? -8.859 8.966 10.596 1.00 94.69 67 GLU A O 1
ATOM 545 N N . LEU A 1 68 ? -7.601 7.999 9.021 1.00 94.81 68 LEU A N 1
ATOM 546 C CA . LEU A 1 68 ? -8.183 6.670 9.217 1.00 94.81 68 LEU A CA 1
ATOM 547 C C . LEU A 1 68 ? -7.933 6.126 10.621 1.00 94.81 68 LEU A C 1
ATOM 549 O O . LEU A 1 68 ? -8.800 5.455 11.188 1.00 94.81 68 LEU A O 1
ATOM 553 N N . GLN A 1 69 ? -6.772 6.434 11.196 1.00 95.50 69 GLN A N 1
ATOM 554 C CA . GLN A 1 69 ? -6.461 6.096 12.576 1.00 95.50 69 GLN A CA 1
ATOM 555 C C . GLN A 1 69 ? -7.406 6.801 13.557 1.00 95.50 69 GLN A C 1
ATOM 557 O O . GLN A 1 69 ? -7.811 6.181 14.537 1.00 95.50 69 GLN A O 1
ATOM 562 N N . LEU A 1 70 ? -7.815 8.043 13.288 1.00 93.25 70 LEU A N 1
ATOM 563 C CA . LEU A 1 70 ? -8.783 8.769 14.116 1.00 93.25 70 LEU A CA 1
ATOM 564 C C . LEU A 1 70 ? -10.212 8.240 13.934 1.00 93.25 70 LEU A C 1
ATOM 566 O O . LEU A 1 70 ? -10.886 7.951 14.924 1.00 93.25 70 LEU A O 1
ATOM 570 N N . ILE A 1 71 ? -10.651 8.057 12.685 1.00 92.19 71 ILE A N 1
ATOM 571 C CA . ILE A 1 71 ? -12.017 7.630 12.337 1.00 92.19 71 ILE A CA 1
ATOM 572 C C . ILE A 1 71 ? -12.301 6.221 12.864 1.00 92.19 71 ILE A C 1
ATOM 574 O O . ILE A 1 71 ? -13.315 5.978 13.518 1.00 92.19 71 ILE A O 1
ATOM 578 N N . HIS A 1 72 ? -11.397 5.279 12.594 1.00 91.81 72 HIS A N 1
ATOM 579 C CA . HIS A 1 72 ? -11.600 3.869 12.928 1.00 91.81 72 HIS A CA 1
ATOM 580 C C . HIS A 1 72 ? -10.966 3.463 14.260 1.00 91.81 72 HIS A C 1
ATOM 582 O O . HIS A 1 72 ? -11.178 2.338 14.711 1.00 91.81 72 HIS A O 1
ATOM 588 N N . LYS A 1 73 ? -10.174 4.343 14.893 1.00 93.88 73 LYS A N 1
ATOM 589 C CA . LYS A 1 73 ? -9.346 4.008 16.070 1.00 93.88 73 LYS A CA 1
ATOM 590 C C . LYS A 1 73 ? -8.475 2.771 15.818 1.00 93.88 73 LYS A C 1
ATOM 592 O O . LYS A 1 73 ? -8.249 1.966 16.720 1.00 93.88 73 LYS A O 1
ATOM 597 N N . ALA A 1 74 ? -8.035 2.598 14.573 1.00 94.81 74 ALA A N 1
ATOM 598 C CA . ALA A 1 74 ? -7.326 1.426 14.075 1.00 94.81 74 ALA A CA 1
ATOM 599 C C . ALA A 1 74 ? -5.840 1.729 13.874 1.00 94.81 74 ALA A C 1
ATOM 601 O O . ALA A 1 74 ? -5.437 2.872 13.651 1.00 94.81 74 ALA A O 1
ATOM 602 N N . LYS A 1 75 ? -5.000 0.694 13.910 1.00 96.38 75 LYS A N 1
ATOM 603 C CA . LYS A 1 75 ? -3.617 0.832 13.433 1.00 96.38 75 LYS A CA 1
ATOM 604 C C . LYS A 1 75 ? -3.643 0.857 11.909 1.00 96.38 75 LYS A C 1
ATOM 606 O O . LYS A 1 75 ? -4.361 0.063 11.311 1.00 96.38 75 LYS A O 1
ATOM 611 N N . VAL A 1 76 ? -2.854 1.726 11.286 1.00 97.00 76 VAL A N 1
ATOM 612 C CA . VAL A 1 76 ? -2.743 1.800 9.823 1.00 97.00 76 VAL A CA 1
ATOM 613 C C . VAL A 1 76 ? -1.318 1.454 9.410 1.00 97.00 76 VAL A C 1
ATOM 615 O O . VAL A 1 76 ? -0.361 1.891 10.048 1.00 97.00 76 VAL A O 1
ATOM 618 N N . LYS A 1 77 ? -1.170 0.634 8.371 1.00 97.06 77 LYS A N 1
ATOM 619 C CA . LYS A 1 77 ? 0.115 0.264 7.773 1.00 97.06 77 LYS A CA 1
ATOM 620 C C . LYS A 1 77 ? 0.085 0.543 6.278 1.00 97.06 77 LYS A C 1
ATOM 622 O O . LYS A 1 77 ? -0.772 0.011 5.575 1.00 97.06 77 LYS A O 1
ATOM 627 N N . ILE A 1 78 ? 1.042 1.338 5.812 1.00 96.88 78 ILE A N 1
ATOM 628 C CA . ILE A 1 78 ? 1.257 1.603 4.390 1.00 96.88 78 ILE A CA 1
ATOM 62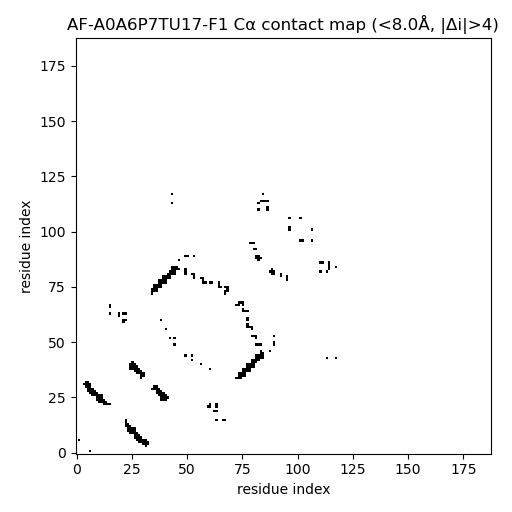9 C C . ILE A 1 78 ? 2.321 0.630 3.880 1.00 96.88 78 ILE A C 1
ATOM 631 O O . ILE A 1 78 ? 3.362 0.444 4.515 1.00 96.88 78 ILE A O 1
ATOM 635 N N . VAL A 1 79 ? 2.036 -0.031 2.761 1.00 97.06 79 VAL A N 1
ATOM 636 C CA . VAL A 1 79 ? 2.891 -1.057 2.162 1.00 97.06 79 VAL A CA 1
ATOM 637 C C . VAL A 1 79 ? 3.114 -0.729 0.683 1.00 97.06 79 VAL A C 1
ATOM 639 O O . VAL A 1 79 ? 2.225 -0.981 -0.134 1.00 97.06 79 VAL A O 1
ATOM 642 N N . PRO A 1 80 ? 4.284 -0.182 0.315 1.00 96.06 80 PRO A N 1
ATOM 643 C CA . PRO A 1 80 ? 4.656 -0.016 -1.082 1.00 96.06 80 PRO A CA 1
ATOM 644 C C . PRO A 1 80 ? 5.135 -1.355 -1.667 1.00 96.06 80 PRO A C 1
ATOM 646 O O . PRO A 1 80 ? 6.040 -1.998 -1.140 1.00 96.06 80 PRO A O 1
ATOM 649 N N . ILE A 1 81 ? 4.543 -1.780 -2.780 1.00 94.12 81 ILE A N 1
ATOM 650 C CA . ILE A 1 81 ? 4.988 -2.933 -3.569 1.00 94.12 81 ILE A CA 1
ATOM 651 C C . ILE A 1 81 ? 5.553 -2.397 -4.879 1.00 94.12 81 ILE A C 1
ATOM 653 O O . ILE A 1 81 ? 4.810 -2.120 -5.819 1.00 94.12 81 ILE A O 1
ATOM 657 N N . VAL A 1 82 ? 6.875 -2.243 -4.940 1.00 93.38 82 VAL A N 1
ATOM 658 C CA . VAL A 1 82 ? 7.554 -1.704 -6.123 1.00 93.38 82 VAL A CA 1
ATOM 659 C C . VAL A 1 82 ? 8.385 -2.783 -6.806 1.00 93.38 82 VAL A C 1
ATOM 661 O O . VAL A 1 82 ? 9.202 -3.460 -6.175 1.00 93.38 82 VAL A O 1
ATOM 664 N N . LEU A 1 83 ? 8.164 -2.926 -8.109 1.00 92.94 83 LEU A N 1
ATOM 665 C CA . LEU A 1 83 ? 8.900 -3.814 -9.003 1.00 92.94 83 LEU A CA 1
ATOM 666 C C . LEU A 1 83 ? 9.433 -3.039 -10.209 1.00 92.94 83 LEU A C 1
ATOM 668 O O . LEU A 1 83 ? 8.937 -1.966 -10.550 1.00 92.94 83 LEU A O 1
ATOM 672 N N . THR A 1 84 ? 10.450 -3.575 -10.866 1.00 92.44 84 THR A N 1
ATOM 673 C CA . THR A 1 84 ? 10.909 -3.064 -12.152 1.00 92.44 84 THR A CA 1
ATOM 674 C C . THR A 1 84 ? 10.224 -3.792 -13.296 1.00 92.44 84 THR A C 1
ATOM 676 O O . THR A 1 84 ? 9.732 -4.910 -13.149 1.00 92.44 84 THR A O 1
ATOM 679 N N . TRP A 1 85 ? 10.228 -3.162 -14.466 1.00 88.06 85 TRP A N 1
ATOM 680 C CA . TRP A 1 85 ? 9.775 -3.768 -15.720 1.00 88.06 85 TRP A CA 1
ATOM 681 C 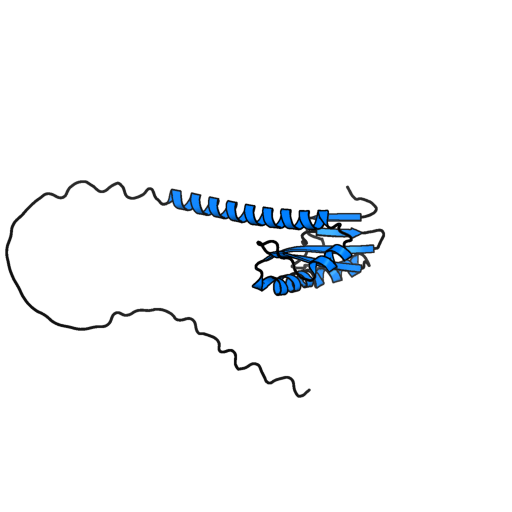C . TRP A 1 85 ? 10.638 -4.964 -16.177 1.00 88.06 85 TRP A C 1
ATOM 683 O O . TRP A 1 85 ? 10.229 -5.682 -17.081 1.00 88.06 85 TRP A O 1
ATOM 693 N N . ASP A 1 86 ? 11.786 -5.199 -15.530 1.00 87.38 86 ASP A N 1
ATOM 694 C CA . ASP A 1 86 ? 12.677 -6.354 -15.738 1.00 87.38 86 ASP A CA 1
ATOM 695 C C . ASP A 1 86 ? 12.526 -7.425 -14.630 1.00 87.38 86 ASP A C 1
ATOM 697 O O . ASP A 1 86 ? 13.313 -8.355 -14.500 1.00 87.38 86 ASP A O 1
ATOM 701 N N . GLY A 1 87 ? 11.519 -7.284 -13.762 1.00 88.00 87 GLY A N 1
ATOM 702 C CA . GLY A 1 87 ? 11.200 -8.264 -12.717 1.00 88.00 87 GLY A CA 1
ATOM 703 C C . GLY A 1 87 ? 12.067 -8.172 -11.461 1.00 88.00 87 GLY A C 1
ATOM 704 O O . GLY A 1 87 ? 11.920 -8.989 -10.552 1.00 88.00 87 GLY A O 1
ATOM 705 N N . ILE A 1 88 ? 12.932 -7.162 -11.361 1.00 91.75 88 ILE A N 1
ATOM 706 C CA . ILE A 1 88 ? 13.706 -6.883 -10.149 1.00 91.75 88 ILE A CA 1
ATOM 707 C C . ILE A 1 88 ? 12.773 -6.239 -9.122 1.00 91.75 88 ILE A C 1
ATOM 709 O O . ILE A 1 88 ? 12.024 -5.316 -9.430 1.00 91.75 88 ILE A O 1
ATOM 713 N N . VAL A 1 89 ? 12.823 -6.705 -7.879 1.00 91.12 89 VAL A N 1
ATOM 714 C CA . VAL A 1 89 ? 12.038 -6.143 -6.772 1.00 91.12 89 VAL A CA 1
ATOM 715 C C . VAL A 1 89 ? 12.937 -5.425 -5.775 1.00 91.12 89 VAL A C 1
ATOM 717 O O . VAL A 1 89 ? 14.133 -5.705 -5.682 1.00 91.12 89 VAL A O 1
ATOM 720 N N . SER A 1 90 ? 12.358 -4.500 -5.009 1.00 89.06 90 SER A N 1
ATOM 721 C CA . SER A 1 90 ? 13.079 -3.850 -3.913 1.00 89.06 90 SER A CA 1
ATOM 722 C C . SER A 1 90 ? 13.561 -4.864 -2.869 1.00 89.06 90 SER A C 1
ATOM 724 O O . SER A 1 90 ? 12.918 -5.882 -2.608 1.00 89.06 90 SER A O 1
ATOM 726 N N . THR A 1 91 ? 14.657 -4.542 -2.181 1.00 88.25 91 THR A N 1
ATOM 727 C CA . THR A 1 91 ? 15.161 -5.316 -1.040 1.00 88.25 91 THR A CA 1
ATOM 728 C C . THR A 1 91 ? 14.143 -5.442 0.097 1.00 88.25 91 THR A C 1
ATOM 730 O O . THR A 1 91 ? 14.194 -6.406 0.860 1.00 88.25 91 THR A O 1
ATOM 733 N N . PHE A 1 92 ? 13.198 -4.502 0.217 1.00 90.25 92 PHE A N 1
ATOM 734 C CA . PHE A 1 92 ? 12.138 -4.558 1.228 1.00 90.25 92 PHE A CA 1
ATOM 735 C C . PHE A 1 92 ? 10.925 -5.388 0.798 1.00 90.25 92 PHE A C 1
ATOM 737 O O . PHE A 1 92 ? 10.103 -5.726 1.650 1.00 90.25 92 PHE A O 1
ATOM 744 N N . PHE A 1 93 ? 10.832 -5.791 -0.474 1.00 91.62 93 PHE A N 1
ATOM 745 C CA . PHE A 1 93 ? 9.709 -6.570 -1.001 1.00 91.62 93 PHE A CA 1
ATOM 746 C C . PHE A 1 93 ? 9.418 -7.802 -0.141 1.00 91.62 93 PHE A C 1
ATOM 748 O O . PHE A 1 93 ? 8.289 -7.997 0.301 1.00 91.62 93 PHE A O 1
ATOM 755 N N . ARG A 1 94 ? 10.457 -8.575 0.201 1.00 91.44 94 ARG A N 1
ATOM 756 C CA . ARG A 1 94 ? 10.318 -9.766 1.048 1.00 91.44 94 ARG A CA 1
ATOM 757 C C . ARG A 1 94 ? 9.729 -9.439 2.421 1.00 91.44 94 ARG A C 1
ATOM 759 O O . ARG A 1 94 ? 8.794 -10.099 2.859 1.00 91.44 94 ARG A O 1
ATOM 766 N N . LYS A 1 95 ? 10.207 -8.365 3.059 1.00 93.75 95 LYS A N 1
ATOM 767 C CA . LYS A 1 95 ? 9.686 -7.892 4.351 1.00 93.75 95 LYS A CA 1
ATOM 768 C C . LYS A 1 95 ? 8.194 -7.560 4.260 1.00 93.75 95 LYS A C 1
ATOM 770 O O . LYS A 1 95 ? 7.448 -7.871 5.184 1.00 93.75 95 LYS A O 1
ATOM 775 N N . TYR A 1 96 ? 7.755 -6.940 3.166 1.00 94.50 96 TYR A N 1
ATOM 776 C CA . TYR A 1 96 ? 6.344 -6.621 2.949 1.00 94.50 96 TYR A CA 1
ATOM 777 C C . TYR A 1 96 ? 5.492 -7.867 2.683 1.00 94.50 96 TYR A C 1
ATOM 779 O O . TYR A 1 96 ? 4.400 -7.982 3.239 1.00 94.50 96 TYR A O 1
ATOM 787 N N . MET A 1 97 ? 5.989 -8.825 1.900 1.00 94.06 97 MET A N 1
ATOM 788 C CA . MET A 1 97 ? 5.283 -10.087 1.652 1.00 94.06 97 MET A CA 1
ATOM 789 C C . MET A 1 97 ? 5.142 -10.927 2.926 1.00 94.06 97 MET A C 1
ATOM 791 O O . MET A 1 97 ? 4.060 -11.455 3.189 1.00 94.06 97 MET A O 1
ATOM 795 N N . ASP A 1 98 ? 6.186 -10.975 3.758 1.00 93.56 98 ASP A N 1
ATOM 796 C CA . ASP A 1 98 ? 6.162 -11.634 5.069 1.00 93.56 98 ASP A CA 1
ATOM 797 C C . ASP A 1 98 ? 5.161 -10.953 6.014 1.00 93.56 98 ASP A C 1
ATOM 799 O O . ASP A 1 98 ? 4.374 -11.614 6.696 1.00 93.56 98 ASP A O 1
ATOM 803 N N . LEU A 1 99 ? 5.138 -9.616 6.013 1.00 93.31 99 LEU A N 1
ATOM 804 C CA . LEU A 1 99 ? 4.217 -8.805 6.809 1.00 93.31 99 LEU A CA 1
ATOM 805 C C . LEU A 1 99 ? 2.746 -9.051 6.430 1.00 93.31 99 LEU A C 1
ATOM 807 O O . LEU A 1 99 ? 1.889 -9.114 7.314 1.00 93.31 99 LEU A O 1
ATOM 811 N N . LEU A 1 100 ? 2.468 -9.222 5.136 1.00 92.44 100 LEU A N 1
ATOM 812 C CA . LEU A 1 100 ? 1.149 -9.566 4.596 1.00 92.44 100 LEU A CA 1
ATOM 813 C C . LEU A 1 100 ? 0.849 -11.077 4.642 1.00 92.44 100 LEU A C 1
ATOM 815 O O . LEU A 1 100 ? -0.264 -11.487 4.315 1.00 92.44 100 LEU A O 1
ATOM 819 N N . LYS A 1 101 ? 1.814 -11.909 5.063 1.00 93.56 101 LYS A N 1
ATOM 820 C CA . LYS A 1 101 ? 1.735 -13.382 5.100 1.00 93.56 101 LYS A CA 1
ATOM 821 C C . LYS A 1 101 ? 1.406 -14.007 3.735 1.00 93.56 101 LYS A C 1
ATOM 823 O O . LYS A 1 101 ? 0.641 -14.970 3.644 1.00 93.56 101 LYS A O 1
ATOM 828 N N . ILE A 1 102 ? 1.986 -13.465 2.664 1.00 93.31 102 ILE A N 1
ATOM 829 C CA . ILE A 1 102 ? 1.766 -13.926 1.288 1.00 93.31 102 ILE A CA 1
ATOM 830 C C . ILE A 1 102 ? 2.743 -15.057 0.945 1.00 93.31 102 ILE A C 1
ATOM 832 O O . ILE A 1 102 ? 3.958 -14.916 1.061 1.00 93.31 102 ILE A O 1
ATOM 836 N N . LYS A 1 103 ? 2.207 -16.190 0.474 1.00 94.12 103 LYS A N 1
ATOM 837 C CA . LYS A 1 103 ? 3.008 -17.342 0.024 1.00 94.12 103 LYS A CA 1
ATOM 838 C C . LYS A 1 103 ? 3.846 -16.992 -1.205 1.00 94.12 103 LYS A C 1
ATOM 840 O O . LYS A 1 103 ? 3.355 -16.308 -2.098 1.00 94.12 103 LYS A O 1
ATOM 845 N N . GLU A 1 104 ? 5.038 -17.574 -1.307 1.00 92.00 104 GLU A N 1
ATOM 846 C CA . GLU A 1 104 ? 5.980 -17.363 -2.420 1.00 92.00 104 GLU A CA 1
ATOM 847 C C . GLU A 1 104 ? 5.344 -17.553 -3.811 1.00 92.00 104 GLU A C 1
ATOM 849 O O . GLU A 1 104 ? 5.567 -16.763 -4.722 1.00 92.00 104 GLU A O 1
ATOM 854 N N . SER A 1 105 ? 4.460 -18.546 -3.968 1.00 92.44 105 SER A N 1
ATOM 855 C CA . SER A 1 105 ? 3.749 -18.780 -5.233 1.00 92.44 105 SER A CA 1
ATOM 856 C C . SER A 1 105 ? 2.869 -17.601 -5.660 1.00 92.44 105 SER A C 1
ATOM 858 O O . SER A 1 105 ? 2.750 -17.304 -6.847 1.00 92.44 105 SER A O 1
ATOM 860 N N . VAL A 1 106 ? 2.265 -16.906 -4.697 1.00 92.31 106 VAL A N 1
ATOM 861 C CA . VAL A 1 106 ? 1.458 -15.708 -4.945 1.00 92.31 106 VAL A CA 1
ATOM 862 C C . VAL A 1 106 ? 2.361 -14.507 -5.212 1.00 92.31 106 VAL A C 1
ATOM 864 O O . VAL A 1 106 ? 2.018 -13.677 -6.045 1.00 92.31 106 VAL A O 1
ATOM 867 N N . GLN A 1 107 ? 3.533 -14.430 -4.577 1.00 91.50 107 GLN A N 1
ATOM 868 C CA . GLN A 1 107 ? 4.519 -13.383 -4.863 1.00 91.50 107 GLN A CA 1
ATOM 869 C C . GLN A 1 107 ? 4.988 -13.450 -6.323 1.00 91.50 107 GLN A C 1
ATOM 871 O O . GLN A 1 107 ? 4.935 -12.445 -7.031 1.00 91.50 107 GLN A O 1
ATOM 876 N N . ALA A 1 108 ? 5.342 -14.647 -6.804 1.00 90.94 108 ALA A N 1
ATOM 877 C CA . ALA A 1 108 ? 5.700 -14.877 -8.204 1.00 90.94 108 ALA A CA 1
ATOM 878 C C . ALA A 1 108 ? 4.547 -14.525 -9.164 1.00 90.94 108 ALA A C 1
ATOM 880 O O . ALA A 1 108 ? 4.762 -13.937 -10.227 1.00 90.94 108 ALA A O 1
ATOM 881 N N . TYR A 1 109 ? 3.303 -14.828 -8.776 1.00 91.88 109 TYR A N 1
ATOM 882 C CA . TYR A 1 109 ? 2.123 -14.429 -9.543 1.00 91.88 109 TYR A CA 1
ATOM 883 C C . TYR A 1 109 ? 1.962 -12.904 -9.607 1.00 91.88 109 TYR A C 1
ATOM 885 O O . TYR A 1 109 ? 1.751 -12.367 -10.691 1.00 91.88 109 TYR A O 1
ATOM 893 N N . ILE A 1 110 ? 2.112 -12.195 -8.483 1.00 87.88 110 ILE A N 1
ATOM 894 C CA . ILE A 1 110 ? 2.054 -10.725 -8.432 1.00 87.88 110 ILE A CA 1
ATOM 895 C C . ILE A 1 110 ? 3.105 -10.119 -9.366 1.00 87.88 110 ILE A C 1
ATOM 897 O O . ILE A 1 110 ? 2.768 -9.245 -10.163 1.00 87.88 110 ILE A O 1
ATOM 901 N N . GLN A 1 111 ? 4.346 -10.614 -9.315 1.00 87.88 111 GLN A N 1
ATOM 902 C CA . GLN A 1 111 ? 5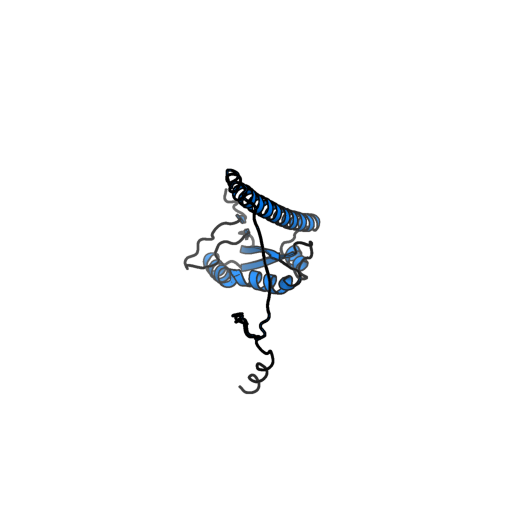.420 -10.173 -10.211 1.00 87.88 111 GLN A CA 1
ATOM 903 C C . GLN A 1 111 ? 5.041 -10.393 -11.679 1.00 87.88 111 GLN A C 1
ATOM 905 O O . GLN A 1 111 ? 5.093 -9.462 -12.479 1.00 87.88 111 GLN A O 1
ATOM 910 N N . THR A 1 112 ? 4.574 -11.596 -12.019 1.00 90.56 112 THR A N 1
ATOM 911 C CA . THR A 1 112 ? 4.172 -11.947 -13.390 1.00 90.56 112 THR A CA 1
ATOM 912 C C . THR A 1 112 ? 3.039 -11.052 -13.897 1.00 90.56 112 THR A C 1
ATOM 914 O O . THR A 1 112 ? 3.086 -10.566 -15.025 1.00 90.56 112 THR A O 1
ATOM 917 N N . VAL A 1 113 ? 2.019 -10.803 -13.071 1.00 87.62 113 VAL A N 1
ATOM 918 C CA . VAL A 1 113 ? 0.884 -9.941 -13.432 1.00 87.62 113 VAL A CA 1
ATOM 919 C C . VAL A 1 113 ? 1.318 -8.486 -13.580 1.00 87.62 113 VAL A C 1
ATOM 921 O O . VAL A 1 113 ? 0.871 -7.827 -14.518 1.00 87.62 113 VAL A O 1
ATOM 924 N N . GLY A 1 114 ? 2.183 -7.989 -12.692 1.00 85.94 114 GLY A N 1
ATOM 925 C CA . GLY A 1 114 ? 2.743 -6.640 -12.779 1.00 85.94 114 GLY A CA 1
ATOM 926 C C . GLY A 1 114 ? 3.487 -6.426 -14.096 1.00 85.94 114 GLY A C 1
ATOM 927 O O . GLY A 1 114 ? 3.161 -5.506 -14.841 1.00 85.94 114 GLY A O 1
ATOM 928 N N . LEU A 1 115 ? 4.397 -7.343 -14.432 1.00 88.50 115 LEU A N 1
ATOM 929 C CA . LEU A 1 115 ? 5.152 -7.319 -15.688 1.00 88.50 115 LEU A CA 1
ATOM 930 C C . LEU A 1 115 ? 4.247 -7.410 -16.915 1.00 88.50 115 LEU A C 1
ATOM 932 O O . LEU A 1 115 ? 4.370 -6.608 -17.840 1.00 88.50 115 LEU A O 1
ATOM 936 N N . LYS A 1 116 ? 3.296 -8.350 -16.910 1.00 89.38 116 LYS A N 1
ATOM 937 C CA . LYS A 1 116 ? 2.351 -8.527 -18.015 1.00 89.38 116 LYS A CA 1
ATOM 938 C C . LYS A 1 116 ? 1.561 -7.246 -18.285 1.00 89.38 116 LYS A C 1
ATOM 940 O O . LYS A 1 116 ? 1.474 -6.830 -19.436 1.00 89.38 116 LYS A O 1
ATOM 945 N N . LYS A 1 117 ? 1.027 -6.602 -17.241 1.00 85.56 117 LYS A N 1
ATOM 946 C CA . LYS A 1 117 ? 0.278 -5.344 -17.381 1.00 85.56 117 LYS A CA 1
ATOM 947 C C . LYS A 1 117 ? 1.136 -4.228 -17.978 1.00 85.56 117 LYS A C 1
ATOM 949 O O . LYS A 1 117 ? 0.655 -3.499 -18.839 1.00 85.56 117 LYS A O 1
ATOM 954 N N . THR A 1 118 ? 2.395 -4.114 -17.554 1.00 87.06 118 THR A N 1
ATOM 955 C CA . THR A 1 118 ? 3.341 -3.134 -18.109 1.00 87.06 118 THR A CA 1
ATOM 956 C C . THR A 1 118 ? 3.646 -3.398 -19.583 1.00 87.06 118 THR A C 1
ATOM 958 O O . THR A 1 118 ? 3.676 -2.467 -20.382 1.00 87.06 118 THR A O 1
ATOM 961 N N . MET A 1 119 ? 3.825 -4.658 -19.982 1.00 84.88 119 MET A N 1
ATOM 962 C CA . MET A 1 119 ? 4.010 -4.996 -21.397 1.00 84.88 119 MET A CA 1
ATOM 963 C C . MET A 1 119 ? 2.762 -4.683 -22.230 1.00 84.88 119 MET A C 1
ATOM 965 O O . MET A 1 119 ? 2.864 -4.133 -23.326 1.00 84.88 119 MET A O 1
ATOM 969 N N . GLU A 1 120 ? 1.577 -5.020 -21.718 1.00 87.00 120 GLU A N 1
ATOM 970 C CA . GLU A 1 120 ? 0.307 -4.742 -22.393 1.00 87.00 120 GLU A CA 1
ATOM 971 C C . GLU A 1 120 ? 0.097 -3.237 -22.604 1.00 87.00 120 GLU A C 1
ATOM 973 O O . GLU A 1 120 ? -0.299 -2.840 -23.701 1.00 87.00 120 GLU A O 1
ATOM 978 N N . SER A 1 121 ? 0.423 -2.391 -21.618 1.00 82.81 121 SER A N 1
ATOM 979 C CA . SER A 1 121 ? 0.302 -0.934 -21.766 1.00 82.81 121 SER A CA 1
ATOM 980 C C . SER A 1 121 ? 1.238 -0.377 -22.842 1.00 82.81 121 SER A C 1
ATOM 982 O O . SER A 1 121 ? 0.794 0.403 -23.683 1.00 82.81 121 SER A O 1
ATOM 984 N N . MET A 1 122 ? 2.489 -0.846 -22.901 1.00 81.62 122 MET A N 1
ATOM 985 C CA . MET A 1 122 ? 3.453 -0.435 -23.936 1.00 81.62 122 MET A CA 1
ATOM 986 C C . MET A 1 122 ? 2.988 -0.808 -25.352 1.00 81.62 122 MET A C 1
ATOM 988 O O . MET A 1 122 ? 3.125 -0.025 -26.292 1.00 81.62 122 MET A O 1
ATOM 992 N N . ILE A 1 123 ? 2.419 -2.006 -25.528 1.00 80.38 123 ILE A N 1
ATOM 993 C CA . ILE A 1 123 ? 1.912 -2.460 -26.834 1.00 80.38 123 ILE A CA 1
ATOM 994 C C . ILE A 1 123 ? 0.721 -1.609 -27.281 1.00 80.38 123 ILE A C 1
ATOM 996 O O . ILE A 1 123 ? 0.605 -1.284 -28.466 1.00 80.38 123 ILE A O 1
ATOM 1000 N N . VAL A 1 124 ? -0.174 -1.268 -26.354 1.00 75.94 124 VAL A N 1
ATOM 1001 C CA . VAL A 1 124 ? -1.326 -0.404 -26.633 1.00 75.94 124 VAL A CA 1
ATOM 1002 C C . VAL A 1 124 ? -0.853 0.972 -27.105 1.00 75.94 124 VAL A C 1
ATOM 1004 O O . VAL A 1 124 ? -1.285 1.426 -28.164 1.00 75.94 124 VAL A O 1
ATOM 1007 N N . GLU A 1 125 ? 0.093 1.589 -26.397 1.00 69.19 125 GLU A N 1
ATOM 1008 C CA . GLU A 1 125 ? 0.692 2.876 -26.781 1.00 69.19 125 GLU A CA 1
ATOM 1009 C C . GLU A 1 125 ? 1.339 2.825 -28.173 1.00 69.19 125 GLU A C 1
ATOM 1011 O O . GLU A 1 125 ? 1.105 3.709 -29.000 1.00 69.19 125 GLU A O 1
ATOM 1016 N N . HIS A 1 126 ? 2.081 1.756 -28.480 1.00 72.50 126 HIS A N 1
ATOM 1017 C CA . HIS A 1 126 ? 2.706 1.577 -29.792 1.00 72.50 126 HIS A CA 1
ATOM 1018 C C . HIS A 1 126 ? 1.675 1.472 -30.931 1.00 72.50 126 HIS A C 1
ATOM 1020 O O . HIS A 1 126 ? 1.888 2.026 -32.008 1.00 72.50 126 HIS A O 1
ATOM 1026 N N . LYS A 1 127 ? 0.541 0.790 -30.717 1.00 69.38 127 LYS A N 1
ATOM 1027 C CA . LYS A 1 127 ? -0.532 0.683 -31.726 1.00 69.38 127 LYS A CA 1
ATOM 1028 C C . LYS A 1 127 ? -1.231 2.022 -31.972 1.00 69.38 127 LYS A C 1
ATOM 1030 O O . LYS A 1 127 ? -1.415 2.394 -33.128 1.00 69.38 127 LYS A O 1
ATOM 1035 N N . PHE A 1 128 ? -1.543 2.769 -30.912 1.00 60.16 128 PHE A N 1
ATOM 1036 C CA . PHE A 1 128 ? -2.149 4.101 -31.031 1.00 60.16 128 PHE A CA 1
ATOM 1037 C C . PHE A 1 128 ? -1.206 5.129 -31.680 1.00 60.16 128 PHE A C 1
ATOM 1039 O O . PHE A 1 128 ? -1.654 5.982 -32.444 1.00 60.16 128 PHE A O 1
ATOM 1046 N N . GLY A 1 129 ? 0.106 5.035 -31.435 1.00 59.41 129 GLY A N 1
ATOM 1047 C CA . GLY A 1 129 ? 1.104 5.858 -32.125 1.00 59.41 129 GLY A CA 1
ATOM 1048 C C . GLY A 1 129 ? 1.212 5.562 -33.628 1.00 59.41 129 GLY A C 1
ATOM 1049 O O . GLY A 1 129 ? 1.506 6.464 -34.410 1.00 59.41 129 GLY A O 1
ATOM 1050 N N . PHE A 1 130 ? 0.934 4.324 -34.049 1.00 56.94 130 PHE A N 1
ATOM 1051 C CA . PHE A 1 130 ? 1.028 3.900 -35.449 1.00 56.94 130 PHE A CA 1
ATOM 1052 C C . PHE A 1 130 ? -0.202 4.302 -36.284 1.00 56.94 130 PHE A C 1
ATOM 1054 O O . PHE A 1 130 ? -0.041 4.755 -37.418 1.00 56.94 130 PHE A O 1
ATOM 1061 N N . GLU A 1 131 ? -1.418 4.215 -35.727 1.00 55.22 131 GLU A N 1
ATOM 1062 C CA . GLU A 1 131 ? -2.659 4.603 -36.430 1.00 55.22 131 GLU A CA 1
ATOM 1063 C C . GLU A 1 131 ? -2.683 6.091 -36.824 1.00 55.22 131 GLU A C 1
ATOM 1065 O O . GLU A 1 131 ? -3.117 6.435 -37.927 1.00 55.22 131 GLU A O 1
ATOM 1070 N N . ASN A 1 132 ? -2.130 6.968 -35.979 1.00 54.59 132 ASN A N 1
ATOM 1071 C CA . ASN A 1 132 ? -2.033 8.409 -36.247 1.00 54.59 132 ASN A CA 1
ATOM 1072 C C . ASN A 1 132 ? -0.976 8.770 -37.308 1.00 54.59 132 ASN A C 1
ATOM 1074 O O . ASN A 1 132 ? -1.014 9.858 -37.883 1.00 54.59 132 ASN A O 1
ATOM 1078 N N . MET A 1 133 ? -0.032 7.865 -37.583 1.00 52.88 133 MET A N 1
ATOM 1079 C CA . MET A 1 133 ? 1.017 8.072 -38.583 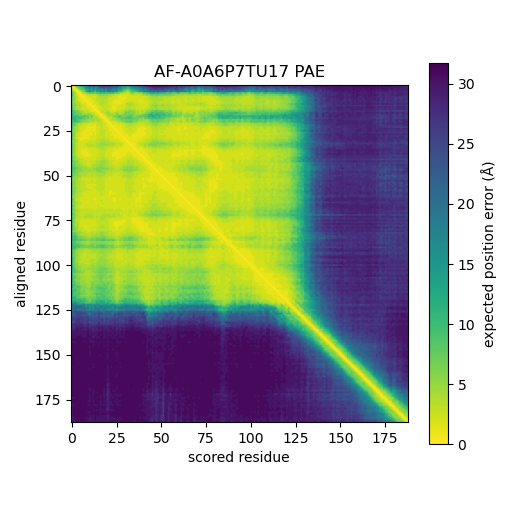1.00 52.88 133 MET A CA 1
ATOM 1080 C C . MET A 1 133 ? 0.592 7.565 -39.970 1.00 52.88 133 MET A C 1
ATOM 1082 O O . MET A 1 133 ? 0.997 8.129 -40.985 1.00 52.88 133 MET A O 1
ATOM 1086 N N . SER A 1 134 ? -0.305 6.575 -40.035 1.00 52.56 134 SER A N 1
ATOM 1087 C CA . SER A 1 134 ? -0.910 6.098 -41.289 1.00 52.56 134 SER A CA 1
ATOM 1088 C C . SER A 1 134 ? -1.932 7.056 -41.919 1.00 52.56 134 SER A C 1
ATOM 1090 O O . SER A 1 134 ? -2.168 6.981 -43.123 1.00 52.56 134 SER A O 1
ATOM 1092 N N . THR A 1 135 ? -2.523 7.980 -41.157 1.00 51.00 135 THR A N 1
ATOM 1093 C CA . THR A 1 135 ? -3.525 8.946 -41.659 1.00 51.00 135 THR A CA 1
ATOM 1094 C C . THR A 1 135 ? -2.933 10.251 -42.199 1.00 51.00 135 THR A C 1
ATOM 1096 O O . THR A 1 135 ? -3.636 10.976 -42.897 1.00 51.00 135 THR A O 1
ATOM 1099 N N . SER A 1 136 ? -1.645 10.535 -41.964 1.00 48.72 136 SER A N 1
ATOM 1100 C CA . SER A 1 136 ? -0.966 11.747 -42.473 1.00 48.72 136 SER A CA 1
ATOM 1101 C C . SER A 1 136 ? -0.162 11.532 -43.769 1.00 48.72 136 SER A C 1
ATOM 1103 O O . SER A 1 136 ? 0.509 12.449 -44.233 1.00 48.72 136 SER A O 1
ATOM 1105 N N . GLY A 1 137 ? -0.217 10.338 -44.377 1.00 45.94 137 GLY A N 1
ATOM 1106 C CA . GLY A 1 137 ? 0.554 9.989 -45.582 1.00 45.94 137 GLY A CA 1
ATOM 1107 C C . GLY A 1 137 ? -0.154 10.180 -46.933 1.00 45.94 137 GLY A C 1
ATOM 1108 O O . GLY A 1 137 ? 0.482 9.996 -47.965 1.00 45.94 137 GLY A O 1
ATOM 1109 N N . ASN A 1 138 ? -1.440 10.553 -46.961 1.00 45.78 138 ASN A N 1
ATOM 1110 C CA . ASN A 1 138 ? -2.253 10.587 -48.191 1.00 45.78 138 ASN A CA 1
ATOM 1111 C C . ASN A 1 138 ? -2.525 12.000 -48.735 1.00 45.78 138 ASN A C 1
ATOM 1113 O O . ASN A 1 138 ? -3.632 12.314 -49.167 1.00 45.78 138 ASN A O 1
ATOM 1117 N N . SER A 1 139 ? -1.514 12.862 -48.767 1.00 47.34 139 SER A N 1
ATOM 1118 C CA . SER A 1 139 ? -1.583 14.093 -49.557 1.00 47.34 139 SER A CA 1
ATOM 1119 C C . SER A 1 139 ? -0.218 14.379 -50.159 1.00 47.34 139 SER A C 1
ATOM 1121 O O . SER A 1 139 ? 0.628 14.894 -49.450 1.00 47.34 139 SER A O 1
ATOM 1123 N N . PHE A 1 140 ? 0.015 13.967 -51.409 1.00 40.44 140 PHE A N 1
ATOM 1124 C CA . PHE A 1 140 ? 0.872 14.612 -52.426 1.00 40.44 140 PHE A CA 1
ATOM 1125 C C . PHE A 1 140 ? 1.062 13.648 -53.622 1.00 40.44 140 PHE A C 1
ATOM 1127 O O . PHE A 1 140 ? 2.177 13.312 -54.004 1.00 40.44 140 PHE A O 1
ATOM 1134 N N . ASP A 1 141 ? -0.040 13.202 -54.237 1.00 42.44 141 ASP A N 1
ATOM 1135 C CA . ASP A 1 141 ? -0.026 12.657 -55.605 1.00 42.44 141 ASP A CA 1
ATOM 1136 C C . ASP A 1 141 ? -1.081 13.375 -56.451 1.00 42.44 141 ASP A C 1
ATOM 1138 O O . ASP A 1 141 ? -2.092 12.814 -56.848 1.00 42.44 141 ASP A O 1
ATOM 1142 N N . GLU A 1 142 ? -0.885 14.676 -56.671 1.00 43.22 142 GLU A N 1
ATOM 1143 C CA . GLU A 1 142 ? -1.651 15.407 -57.681 1.00 43.22 142 GLU A CA 1
ATOM 1144 C C . GLU A 1 142 ? -0.852 16.624 -58.159 1.00 43.22 142 GLU A C 1
ATOM 1146 O O . GLU A 1 142 ? -0.982 17.744 -57.676 1.00 43.22 142 GLU A O 1
ATOM 1151 N N . GLY A 1 143 ? 0.078 16.389 -59.086 1.00 35.09 143 GLY A N 1
ATOM 1152 C CA . GLY A 1 143 ? 0.946 17.463 -59.571 1.00 35.09 143 GLY A CA 1
ATOM 1153 C C . GLY A 1 143 ? 1.818 17.118 -60.771 1.00 35.09 143 GLY A C 1
ATOM 1154 O O . GLY A 1 143 ? 2.897 17.678 -60.921 1.00 35.09 143 GLY A O 1
ATOM 1155 N N . ARG A 1 144 ? 1.402 16.191 -61.643 1.00 43.53 144 ARG A N 1
ATOM 1156 C CA . ARG A 1 144 ? 2.100 15.933 -62.915 1.00 43.53 144 ARG A CA 1
ATOM 1157 C C . ARG A 1 144 ? 1.210 16.220 -64.111 1.00 43.53 144 ARG A C 1
ATOM 1159 O O . ARG A 1 144 ? 0.813 15.297 -64.811 1.00 43.53 144 ARG A O 1
ATOM 1166 N N . LYS A 1 145 ? 0.971 17.499 -64.412 1.00 40.31 145 LYS A N 1
ATOM 1167 C CA . LYS A 1 145 ? 0.672 17.920 -65.789 1.00 40.31 145 LYS A CA 1
ATOM 1168 C C . LYS A 1 145 ? 1.297 19.281 -66.114 1.00 40.31 145 LYS A C 1
ATOM 1170 O O . LYS A 1 145 ? 0.925 20.296 -65.544 1.00 40.31 145 LYS A O 1
ATOM 1175 N N . SER A 1 146 ? 2.135 19.254 -67.155 1.00 42.81 146 SER A N 1
ATOM 1176 C CA . SER A 1 146 ? 2.401 20.349 -68.104 1.00 42.81 146 SER A CA 1
ATOM 1177 C C . SER A 1 146 ? 3.507 21.360 -67.768 1.00 42.81 146 SER A C 1
ATOM 1179 O O . SER A 1 146 ? 3.206 22.468 -67.351 1.00 42.81 146 SER A O 1
ATOM 1181 N N . VAL A 1 147 ? 4.765 21.084 -68.148 1.00 36.03 147 VAL A N 1
ATOM 1182 C CA . VAL A 1 147 ? 5.646 22.153 -68.669 1.00 36.03 147 VAL A CA 1
ATOM 1183 C C . VAL A 1 147 ? 6.391 21.664 -69.913 1.00 36.03 147 VAL A C 1
ATOM 1185 O O . VAL A 1 147 ? 6.985 20.589 -69.963 1.00 36.03 147 VAL A O 1
ATOM 1188 N N . LYS A 1 148 ? 6.243 22.470 -70.960 1.00 38.53 148 LYS A N 1
ATOM 1189 C CA . LYS A 1 148 ? 6.568 22.256 -72.368 1.00 38.53 148 LYS A CA 1
ATOM 1190 C C . LYS A 1 148 ? 8.070 22.459 -72.603 1.00 38.53 148 LYS A C 1
ATOM 1192 O O . LYS A 1 148 ? 8.653 23.411 -72.098 1.00 38.53 148 LYS A O 1
ATOM 1197 N N . ARG A 1 149 ? 8.673 21.588 -73.417 1.00 38.66 149 ARG A N 1
ATOM 1198 C CA . ARG A 1 149 ? 10.052 21.702 -73.923 1.00 38.66 149 ARG A CA 1
ATOM 1199 C C . ARG A 1 149 ? 10.249 23.013 -74.695 1.00 38.66 149 ARG A C 1
ATOM 1201 O O . ARG A 1 149 ? 9.509 23.234 -75.652 1.00 38.66 149 ARG A O 1
ATOM 1208 N N . ARG A 1 150 ? 11.299 23.779 -74.382 1.00 32.25 150 ARG A N 1
ATOM 1209 C CA . ARG A 1 150 ? 12.038 24.622 -75.342 1.00 32.25 150 ARG A CA 1
ATOM 1210 C C . ARG A 1 150 ? 13.524 24.651 -74.968 1.00 32.25 150 ARG A C 1
ATOM 1212 O O . ARG A 1 150 ? 13.856 24.844 -73.805 1.00 32.25 150 ARG A O 1
ATOM 1219 N N . ARG A 1 151 ? 14.371 24.353 -75.958 1.00 35.84 151 ARG A N 1
ATOM 1220 C CA . ARG A 1 151 ? 15.832 24.514 -75.938 1.00 35.84 151 ARG A CA 1
ATOM 1221 C C . ARG A 1 151 ? 16.201 25.916 -76.431 1.00 35.84 151 ARG A C 1
ATOM 1223 O O . ARG A 1 151 ? 15.338 26.588 -76.994 1.00 35.84 151 ARG A O 1
ATOM 1230 N N . ASP A 1 152 ? 17.492 26.208 -76.251 1.00 31.08 152 ASP A N 1
ATOM 1231 C CA . ASP A 1 152 ? 18.368 27.203 -76.899 1.00 31.08 152 ASP A CA 1
ATOM 1232 C C . ASP A 1 152 ? 18.803 28.299 -75.905 1.00 31.08 152 ASP A C 1
ATOM 1234 O O . ASP A 1 152 ? 17.955 28.843 -75.211 1.00 31.08 152 ASP A O 1
ATOM 1238 N N . SER A 1 153 ? 20.051 28.764 -75.766 1.00 31.47 153 SER A N 1
ATOM 1239 C CA . SER A 1 153 ? 21.439 28.287 -75.948 1.00 31.47 153 SER A CA 1
ATOM 1240 C C . SER A 1 153 ? 22.353 29.501 -75.618 1.00 31.47 153 SER A C 1
ATOM 1242 O O . SER A 1 153 ? 21.949 30.604 -75.971 1.00 31.47 153 SER A O 1
ATOM 1244 N N . VAL A 1 154 ? 23.574 29.282 -75.067 1.00 33.44 154 VAL A N 1
ATOM 1245 C CA . VAL A 1 154 ? 24.799 30.159 -75.135 1.00 33.44 154 VAL A CA 1
ATOM 1246 C C . VAL A 1 154 ? 24.841 31.410 -74.191 1.00 33.44 154 VAL A C 1
ATOM 1248 O O . VAL A 1 154 ? 23.833 32.089 -74.099 1.00 33.44 154 VAL A O 1
ATOM 1251 N N . VAL A 1 155 ? 25.901 31.857 -73.463 1.00 33.03 155 VAL A N 1
ATOM 1252 C CA . VAL A 1 155 ? 27.327 31.489 -73.193 1.00 33.03 155 VAL A CA 1
ATOM 1253 C C . VAL A 1 155 ? 27.930 32.359 -72.029 1.00 33.03 155 VAL A C 1
ATOM 1255 O O . VAL A 1 155 ? 27.513 33.498 -71.859 1.00 33.03 155 VAL A O 1
ATOM 1258 N N . SER A 1 156 ? 28.921 31.788 -71.303 1.00 28.52 156 SER A N 1
ATOM 1259 C CA . SER A 1 156 ? 30.111 32.312 -70.538 1.00 28.52 156 SER A CA 1
ATOM 1260 C C . SER A 1 156 ? 30.088 33.233 -69.284 1.00 28.52 156 SER A C 1
ATOM 1262 O O . SER A 1 156 ? 29.458 34.279 -69.308 1.00 28.52 156 SER A O 1
ATOM 1264 N N . ALA A 1 157 ? 30.941 32.817 -68.307 1.00 29.06 157 ALA A N 1
ATOM 1265 C CA . ALA A 1 157 ? 31.916 33.493 -67.389 1.00 29.06 157 ALA A CA 1
ATOM 1266 C C . ALA A 1 157 ? 31.524 34.813 -66.661 1.00 29.06 157 ALA A C 1
ATOM 1268 O O . ALA A 1 157 ? 30.804 35.620 -67.223 1.00 29.06 157 ALA A O 1
ATOM 1269 N N . ASP A 1 158 ? 31.945 35.160 -65.434 1.00 28.47 158 ASP A N 1
ATOM 1270 C CA . ASP A 1 158 ? 33.204 34.929 -64.706 1.00 28.47 158 ASP A CA 1
ATOM 1271 C C . ASP A 1 158 ? 33.074 35.304 -63.196 1.00 28.47 158 ASP A C 1
ATOM 1273 O O . ASP A 1 158 ? 32.117 35.972 -62.811 1.00 28.47 158 ASP A O 1
ATOM 1277 N N . GLU A 1 159 ? 34.051 34.851 -62.397 1.00 27.73 159 GLU A N 1
ATOM 1278 C CA . GLU A 1 159 ? 34.596 35.280 -61.079 1.00 27.73 159 GLU A CA 1
ATOM 1279 C C . GLU A 1 159 ? 33.822 36.134 -60.031 1.00 27.73 159 GLU A C 1
ATOM 1281 O O . GLU A 1 159 ? 33.251 37.184 -60.311 1.00 27.73 159 GLU A O 1
ATOM 1286 N N . GLY A 1 160 ? 33.982 35.778 -58.738 1.00 27.12 160 GLY A N 1
ATOM 1287 C CA . GLY A 1 160 ? 33.742 36.700 -57.610 1.00 27.12 160 GLY A CA 1
ATOM 1288 C C . GLY A 1 160 ? 33.717 36.068 -56.206 1.00 27.12 160 GLY A C 1
ATOM 1289 O O . GLY A 1 160 ? 32.896 35.212 -55.915 1.00 27.12 160 GLY A O 1
ATOM 1290 N N . ASN A 1 161 ? 34.617 36.524 -55.335 1.00 26.31 161 ASN A N 1
ATOM 1291 C CA . ASN A 1 161 ? 35.034 35.975 -54.036 1.00 26.31 161 ASN A CA 1
ATOM 1292 C C . ASN A 1 161 ? 34.124 36.291 -52.814 1.00 26.31 161 ASN A C 1
ATOM 1294 O O . ASN A 1 161 ? 33.549 37.370 -52.729 1.00 26.31 161 ASN A O 1
ATOM 1298 N N . ASN A 1 162 ? 34.236 35.420 -51.798 1.00 26.75 162 ASN A N 1
ATOM 1299 C CA . ASN A 1 162 ? 34.293 35.664 -50.338 1.00 26.75 162 ASN A CA 1
ATOM 1300 C C . ASN A 1 162 ? 33.076 36.007 -49.436 1.00 26.75 162 ASN A C 1
ATOM 1302 O O . ASN A 1 162 ? 32.235 36.856 -49.704 1.00 26.75 162 ASN A O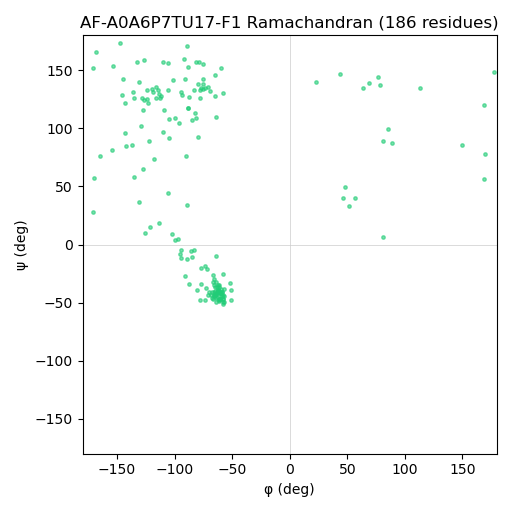 1
ATOM 1306 N N . SER A 1 163 ? 33.213 35.432 -48.227 1.00 29.50 163 SER A N 1
ATOM 1307 C CA . SER A 1 163 ? 32.797 35.857 -46.873 1.00 29.50 163 SER A CA 1
ATOM 1308 C C . SER A 1 163 ? 31.382 35.557 -46.341 1.00 29.50 163 SER A C 1
ATOM 1310 O O . SER A 1 163 ? 30.423 36.267 -46.596 1.00 29.50 163 SER A O 1
ATOM 1312 N N . GLU A 1 164 ? 31.341 34.493 -45.529 1.00 29.33 164 GLU A N 1
ATOM 1313 C CA . GLU A 1 164 ? 31.136 34.503 -44.066 1.00 29.33 164 GLU A CA 1
ATOM 1314 C C . GLU A 1 164 ? 29.790 34.886 -43.398 1.00 29.33 164 GLU A C 1
ATOM 1316 O O . GLU A 1 164 ? 29.150 35.893 -43.671 1.00 29.33 164 GLU A O 1
ATOM 1321 N N . VAL A 1 165 ? 29.515 34.071 -42.366 1.00 32.56 165 VAL A N 1
ATOM 1322 C CA . VAL A 1 165 ? 28.622 34.212 -41.200 1.00 32.56 165 VAL A CA 1
ATOM 1323 C C . VAL A 1 165 ? 27.127 33.932 -41.399 1.00 32.56 165 VAL A C 1
ATOM 1325 O O . VAL A 1 165 ? 26.296 34.816 -41.585 1.00 32.56 165 VAL A O 1
ATOM 1328 N N . GLY A 1 166 ? 26.782 32.653 -41.207 1.00 30.27 166 GLY A N 1
ATOM 1329 C CA . GLY A 1 166 ? 25.444 32.221 -40.815 1.00 30.27 166 GLY A CA 1
ATOM 1330 C C . GLY A 1 166 ? 25.193 32.464 -39.323 1.00 30.27 166 GLY A C 1
ATOM 1331 O O . GLY A 1 166 ? 26.032 32.171 -38.472 1.00 30.27 166 GLY A O 1
ATOM 1332 N N . THR A 1 167 ? 24.020 33.004 -39.016 1.00 29.88 167 THR A N 1
ATOM 1333 C CA . THR A 1 167 ? 23.477 33.164 -37.669 1.00 29.88 167 THR A CA 1
ATOM 1334 C C . THR A 1 167 ? 22.767 31.874 -37.246 1.00 29.88 167 THR A C 1
ATOM 1336 O O . THR A 1 167 ? 21.683 31.569 -37.733 1.00 29.88 167 THR A O 1
ATOM 1339 N N . ASP A 1 168 ? 23.366 31.108 -36.329 1.00 35.22 168 ASP A N 1
ATOM 1340 C CA . ASP A 1 168 ? 22.696 29.993 -35.647 1.00 35.22 168 ASP A CA 1
ATOM 1341 C C . ASP A 1 168 ? 22.230 30.436 -34.253 1.00 35.22 168 ASP A C 1
ATOM 1343 O O . ASP A 1 168 ? 23.024 30.682 -33.341 1.00 35.22 168 ASP A O 1
ATOM 1347 N N . SER A 1 169 ? 20.916 30.574 -34.093 1.00 33.03 169 SER A N 1
ATOM 1348 C CA . SER A 1 169 ? 20.256 30.828 -32.816 1.00 33.03 169 SER A CA 1
ATOM 1349 C C . SER A 1 169 ? 19.895 29.507 -32.129 1.00 33.03 169 SER A C 1
ATOM 1351 O O . SER A 1 169 ? 18.730 29.113 -32.088 1.00 33.03 169 SER A O 1
ATOM 1353 N N . GLY A 1 170 ? 20.889 28.842 -31.541 1.00 33.38 170 GLY A N 1
ATOM 1354 C CA . GLY A 1 170 ? 20.696 27.724 -30.614 1.00 33.38 170 GLY A CA 1
ATOM 1355 C C . GLY A 1 170 ? 20.737 28.187 -29.152 1.00 33.38 170 GLY A C 1
ATOM 1356 O O . GLY A 1 170 ? 21.808 28.441 -28.602 1.00 33.38 170 GLY A O 1
ATOM 1357 N N . LYS A 1 171 ? 19.578 28.279 -28.482 1.00 37.62 171 LYS A N 1
ATOM 1358 C CA . LYS A 1 171 ? 19.490 28.495 -27.022 1.00 37.62 171 LYS A CA 1
ATOM 1359 C C . LYS A 1 171 ? 20.107 27.298 -26.276 1.00 37.62 171 LYS A C 1
ATOM 1361 O O . LYS A 1 171 ? 19.520 26.221 -26.248 1.00 37.62 171 LYS A O 1
ATOM 1366 N N . ARG A 1 172 ? 21.265 27.495 -25.633 1.00 34.41 172 ARG A N 1
ATOM 1367 C CA . ARG A 1 172 ? 21.841 26.554 -24.651 1.00 34.41 172 ARG A CA 1
ATOM 1368 C C . ARG A 1 172 ? 21.137 26.692 -23.297 1.00 34.41 172 ARG A C 1
ATOM 1370 O O . ARG A 1 172 ? 20.993 27.799 -22.787 1.00 34.41 172 ARG A O 1
ATOM 1377 N N . ILE A 1 173 ? 20.753 25.564 -22.705 1.00 40.75 173 ILE A N 1
ATOM 1378 C CA . ILE A 1 173 ? 20.266 25.459 -21.320 1.00 40.75 173 ILE A CA 1
ATOM 1379 C C . ILE A 1 173 ? 21.494 25.382 -20.385 1.00 40.75 173 ILE A C 1
ATOM 1381 O O . ILE A 1 173 ? 22.418 24.622 -20.689 1.00 40.75 173 ILE A O 1
ATOM 1385 N N . PRO A 1 174 ? 21.565 26.154 -19.282 1.00 37.25 174 PRO A N 1
ATOM 1386 C CA . PRO A 1 174 ? 22.738 26.175 -18.411 1.00 37.25 174 PRO A CA 1
ATOM 1387 C C . PRO A 1 174 ? 22.838 24.931 -17.512 1.00 37.25 174 PRO A C 1
ATOM 1389 O O . PRO A 1 174 ? 21.846 24.420 -16.995 1.00 37.25 174 PRO A O 1
ATOM 1392 N N . ARG A 1 175 ? 24.076 24.466 -17.316 1.00 36.44 175 ARG A N 1
ATOM 1393 C CA . ARG A 1 175 ? 24.465 23.321 -16.480 1.00 36.44 175 ARG A CA 1
ATOM 1394 C C . ARG A 1 175 ? 24.715 23.817 -15.049 1.00 36.44 175 ARG A C 1
ATOM 1396 O O . ARG A 1 175 ? 25.602 24.641 -14.850 1.00 36.44 175 ARG A O 1
ATOM 1403 N N . VAL A 1 176 ? 23.944 23.343 -14.069 1.00 41.88 176 VAL A N 1
ATOM 1404 C CA . VAL A 1 176 ? 24.158 23.660 -12.642 1.00 41.88 176 VAL A CA 1
ATOM 1405 C C . VAL A 1 176 ? 25.377 22.912 -12.093 1.00 41.88 176 VAL A C 1
ATOM 1407 O O . VAL A 1 176 ? 25.566 21.727 -12.370 1.00 41.88 176 VAL A O 1
ATOM 1410 N N . ASN A 1 177 ? 26.221 23.635 -11.354 1.00 38.88 177 ASN A N 1
ATOM 1411 C CA . ASN A 1 177 ? 27.492 23.166 -10.803 1.00 38.88 177 ASN A CA 1
ATOM 1412 C C . ASN A 1 177 ? 27.284 22.646 -9.367 1.00 38.88 177 ASN A C 1
ATOM 1414 O O . ASN A 1 177 ? 26.692 23.334 -8.540 1.00 38.88 177 ASN A O 1
ATOM 1418 N N . LEU A 1 178 ? 27.752 21.432 -9.071 1.00 39.56 178 LEU A N 1
ATOM 1419 C CA . LEU A 1 178 ? 27.401 20.653 -7.872 1.00 39.56 178 LEU A CA 1
ATOM 1420 C C . LEU A 1 178 ? 28.318 20.929 -6.656 1.00 39.56 178 LEU A C 1
ATOM 1422 O O . LEU A 1 178 ? 28.609 20.019 -5.889 1.00 39.56 178 LEU A O 1
ATOM 1426 N N . ALA A 1 179 ? 28.812 22.159 -6.485 1.00 43.72 179 ALA A N 1
ATOM 1427 C CA . ALA A 1 179 ? 29.886 22.462 -5.525 1.00 43.72 179 ALA A CA 1
ATOM 1428 C C . ALA A 1 179 ? 29.554 23.506 -4.436 1.00 43.72 179 ALA A C 1
ATOM 1430 O O . ALA A 1 179 ? 30.468 23.976 -3.770 1.00 43.72 179 ALA A O 1
ATOM 1431 N N . GLU A 1 180 ? 28.282 23.853 -4.202 1.00 47.16 180 GLU A N 1
ATOM 1432 C CA . GLU A 1 180 ? 27.911 24.880 -3.200 1.00 47.16 180 GLU A CA 1
ATOM 1433 C C . GLU A 1 180 ? 26.802 24.465 -2.216 1.00 47.16 180 GLU A C 1
ATOM 1435 O O . GLU A 1 180 ? 26.003 25.287 -1.780 1.00 47.16 180 GLU A O 1
ATOM 1440 N N . GLN A 1 181 ? 26.761 23.199 -1.791 1.00 42.34 181 GLN A N 1
ATOM 1441 C CA . GLN A 1 181 ? 25.975 22.807 -0.607 1.00 42.34 181 GLN A CA 1
ATOM 1442 C C . GLN A 1 181 ? 26.759 21.870 0.315 1.00 42.34 181 GLN A C 1
ATOM 1444 O O . GLN A 1 181 ? 26.344 20.762 0.631 1.00 42.34 181 GLN A O 1
ATOM 1449 N N . THR A 1 182 ? 27.913 22.342 0.778 1.00 45.44 182 THR A N 1
ATOM 1450 C CA . THR A 1 182 ? 28.550 21.840 2.000 1.00 45.44 182 THR A CA 1
ATOM 1451 C C . THR A 1 182 ? 29.058 23.041 2.787 1.00 45.44 182 THR A C 1
ATOM 1453 O O . THR A 1 182 ? 30.186 23.466 2.564 1.00 45.44 182 THR A O 1
ATOM 1456 N N . ASN A 1 183 ? 28.192 23.642 3.610 1.00 46.31 183 ASN A N 1
ATOM 1457 C CA . ASN A 1 183 ? 28.528 24.401 4.828 1.00 46.31 183 ASN A CA 1
ATOM 1458 C C . ASN A 1 183 ? 27.292 25.154 5.342 1.00 46.31 183 ASN A C 1
ATOM 1460 O O . ASN A 1 183 ? 27.191 26.351 5.126 1.00 46.31 183 ASN A O 1
ATOM 1464 N N . MET A 1 184 ? 26.371 24.460 6.017 1.00 49.47 184 MET A N 1
ATOM 1465 C CA . MET A 1 184 ? 25.510 25.016 7.077 1.00 49.47 184 MET A CA 1
ATOM 1466 C C . MET A 1 184 ? 24.881 23.845 7.847 1.00 49.47 184 MET A C 1
ATOM 1468 O O . MET A 1 184 ? 23.742 23.493 7.592 1.00 49.47 184 MET A O 1
ATOM 1472 N N . GLU A 1 185 ? 25.661 23.194 8.715 1.00 44.12 185 GLU A N 1
ATOM 1473 C CA . GLU A 1 185 ? 25.170 22.435 9.887 1.00 44.12 185 GLU A CA 1
ATOM 1474 C C . GLU A 1 185 ? 26.370 22.039 10.775 1.00 44.12 185 GLU A C 1
ATOM 1476 O O . GLU A 1 185 ? 26.684 20.880 11.035 1.00 44.12 185 GLU A O 1
ATOM 1481 N N . LYS A 1 186 ? 27.108 23.062 11.207 1.00 46.88 186 LYS A N 1
ATOM 1482 C CA . LYS A 1 186 ? 27.904 23.048 12.438 1.00 46.88 186 LYS A CA 1
ATOM 1483 C C . LYS A 1 186 ? 27.788 24.436 13.045 1.00 46.88 186 LYS A C 1
ATOM 1485 O O . LYS A 1 186 ? 28.603 25.288 12.727 1.00 46.88 186 LYS A O 1
ATOM 1490 N N . GLU A 1 187 ? 26.716 24.626 13.810 1.00 43.34 187 GLU A N 1
ATOM 1491 C CA . GLU A 1 187 ? 26.507 25.590 14.906 1.00 43.34 187 GLU A CA 1
ATOM 1492 C C . GLU A 1 187 ? 25.025 25.976 14.975 1.00 43.34 187 GLU A C 1
ATOM 1494 O O . GLU A 1 187 ? 24.600 26.967 14.384 1.00 43.34 187 GLU A O 1
ATOM 1499 N N . SER A 1 188 ? 24.237 25.160 15.682 1.00 41.59 188 SER A N 1
ATOM 1500 C CA . SER A 1 188 ? 23.185 25.561 16.636 1.00 41.59 188 SER A CA 1
ATOM 1501 C C . SER A 1 188 ? 22.579 24.320 17.280 1.00 41.59 188 SER A C 1
ATOM 1503 O O . SER A 1 188 ? 22.220 23.391 16.524 1.00 41.59 188 SER A O 1
#

Organism: NCBI:txid2607531

Radius of gyration: 31.07 Å; Cα contacts (8 Å, |Δi|>4): 179; chains: 1; bounding box: 56×56×94 Å